Protein AF-A0A7X8QHH9-F1 (afdb_monomer_lite)

Secondary structure (DSSP, 8-state):
-HHHHHHHH--TT--TT-SSTHHHHHHHHHHHTB-TTSEEEHHHHHHHHHHHHHHHHHTT--SSSS--HHHHTGGG--HHHHHHHHIIIIIHHHGGGTSEEEEE-SS-EEEEE-HHHHHH--HHHHHHHHHHHHHHHHHHHHHHHTT-HHHHHHHHHHHHHHHHHHS-STT-HHHHIIIIIHHHHHHTSTT--TTTEEEEEES-SSS--SS-EEEEEETTT-SSTTSS-EEEEEE-TTSS-EEEEEE-

Sequence (248 aa):
MKQDFYDYIGAADSLNNYARSYKLIYLKSLFDNMNSDGVANAYAVANDFKNFYLERKQNGKVPDVNVEPRIANIENSSINDVLSVILNNPYKVISKREFVTFKQDKDESKFIVNSNLHAELTKKDYEKIDEILNEKIRLYYSRIDKNDLNFLFATVLKEYYNCRTTQIFAGNSMGNVFKRLIVEYLKALPFIDPNIYIIKGSIGQGNWANVPWVSIYDKRITTSAIEGVYIVYLLSEDGEILYLTLNQ

pLDDT: mean 92.67, std 6.86, range [60.88, 98.81]

Foldseek 3Di:
DQVVVCVVLDFLLDCVVPPKLLLLLLVLLQLVQADLQQKGFLLSSLVSSLVQLVVCVVVVHQSMAPDDPCSRPSVPHDSVNSSVVCVVPNVVVVCVVVQWDWDDDPVTTMIGGHNVNSVVADPVNSVVSNSSSVSNSVNRVCVRVCLPLVNLLVCQLPPVLVCQVPHQPPPDVNQCSFAPSNQVVVCRDPPRDPVQWDWGWDLDDNHGDLKTKIWIDGVVADDDPPDGWTWMWIQHSNSNDTDTDIDD

Structure (mmCIF, N/CA/C/O backbone):
data_AF-A0A7X8QHH9-F1
#
_entry.id   AF-A0A7X8QHH9-F1
#
loop_
_atom_site.group_PDB
_atom_site.id
_atom_site.type_symbol
_atom_site.label_atom_id
_atom_site.label_alt_id
_atom_site.label_comp_id
_atom_site.label_asym_id
_atom_site.label_entity_id
_atom_site.label_seq_id
_atom_site.pdbx_PDB_ins_code
_atom_site.Cartn_x
_atom_site.Cartn_y
_atom_site.Cartn_z
_atom_site.occupancy
_atom_s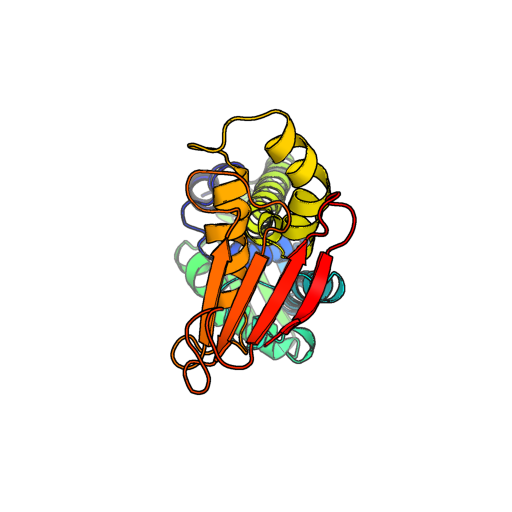ite.B_iso_or_equiv
_atom_site.auth_seq_id
_atom_site.auth_comp_id
_atom_site.auth_asym_id
_atom_site.auth_atom_id
_atom_site.pdbx_PDB_model_num
ATOM 1 N N . MET A 1 1 ? -2.370 1.456 31.010 1.00 93.88 1 MET A N 1
ATOM 2 C CA . MET A 1 1 ? -2.697 0.860 29.689 1.00 93.88 1 MET A CA 1
ATOM 3 C C . MET A 1 1 ? -2.263 1.743 28.515 1.00 93.88 1 MET A C 1
ATOM 5 O O . MET A 1 1 ? -1.910 1.227 27.459 1.00 93.88 1 MET A O 1
ATOM 9 N N . LYS A 1 2 ? -2.252 3.072 28.678 1.00 97.12 2 LYS A N 1
ATOM 10 C CA . LYS A 1 2 ? -1.804 4.043 27.674 1.00 97.12 2 LYS A CA 1
ATOM 11 C C . LYS A 1 2 ? -0.374 3.813 27.199 1.00 97.12 2 LYS A C 1
ATOM 13 O O . LYS A 1 2 ? -0.143 3.825 25.995 1.00 97.12 2 LYS A O 1
ATOM 18 N N . GLN A 1 3 ? 0.573 3.598 28.115 1.00 96.44 3 GLN A N 1
ATOM 19 C CA . GLN A 1 3 ? 1.965 3.356 27.723 1.00 96.44 3 GLN A CA 1
ATOM 20 C C . GLN A 1 3 ? 2.091 2.074 26.891 1.00 96.44 3 GLN A C 1
ATOM 22 O O . GLN A 1 3 ? 2.687 2.116 25.823 1.00 96.44 3 GLN A O 1
ATOM 27 N N . ASP A 1 4 ? 1.428 0.987 27.299 1.00 96.88 4 ASP A N 1
ATOM 28 C CA . ASP A 1 4 ? 1.407 -0.266 26.533 1.00 96.88 4 ASP A CA 1
ATOM 29 C C . ASP A 1 4 ? 0.828 -0.071 25.122 1.00 96.88 4 ASP A C 1
ATOM 31 O O . ASP A 1 4 ? 1.302 -0.674 24.157 1.00 96.88 4 ASP A O 1
ATOM 35 N N . PHE A 1 5 ? -0.193 0.784 24.985 1.00 97.38 5 PHE A N 1
ATOM 36 C CA . PHE A 1 5 ? -0.759 1.141 23.686 1.00 97.38 5 PHE A CA 1
ATOM 37 C C . PHE A 1 5 ? 0.235 1.938 22.831 1.00 97.38 5 PHE A C 1
ATOM 39 O O . PHE A 1 5 ? 0.418 1.611 21.658 1.00 97.38 5 PHE A O 1
ATOM 46 N N . TYR A 1 6 ? 0.921 2.931 23.410 1.00 95.81 6 TYR A N 1
ATOM 47 C CA . TYR A 1 6 ? 1.976 3.681 22.719 1.00 95.81 6 TYR A CA 1
ATOM 48 C C . TYR A 1 6 ? 3.137 2.784 22.284 1.00 95.81 6 TYR A C 1
ATOM 50 O O . TYR A 1 6 ? 3.610 2.904 21.154 1.00 95.81 6 TYR A O 1
ATOM 58 N N . ASP A 1 7 ? 3.553 1.847 23.132 1.00 92.38 7 ASP A N 1
ATOM 59 C CA . ASP A 1 7 ? 4.605 0.882 22.815 1.00 92.38 7 ASP A CA 1
ATOM 60 C C . ASP A 1 7 ? 4.159 -0.078 21.701 1.00 92.38 7 ASP A C 1
ATOM 62 O O . ASP A 1 7 ? 4.950 -0.444 20.828 1.00 92.38 7 ASP A O 1
ATOM 66 N N . TYR A 1 8 ? 2.873 -0.446 21.676 1.00 93.88 8 TYR A N 1
ATOM 67 C CA . TYR A 1 8 ? 2.288 -1.260 20.612 1.00 93.88 8 TYR A CA 1
ATOM 68 C C . TYR A 1 8 ? 2.228 -0.529 19.264 1.00 93.88 8 TYR A C 1
ATOM 70 O O . TYR A 1 8 ? 2.613 -1.104 18.239 1.00 93.88 8 TYR A O 1
ATOM 78 N N . ILE A 1 9 ? 1.734 0.716 19.231 1.00 93.38 9 ILE A N 1
ATOM 79 C CA . ILE A 1 9 ? 1.681 1.486 17.978 1.00 93.38 9 ILE A CA 1
ATOM 80 C C . ILE A 1 9 ? 3.089 1.896 17.522 1.00 93.38 9 ILE A C 1
ATOM 82 O O . ILE A 1 9 ? 3.372 1.882 16.321 1.00 93.38 9 ILE A O 1
ATOM 86 N N . GLY A 1 10 ? 3.993 2.151 18.470 1.00 91.06 10 GLY A N 1
ATOM 87 C CA . GLY A 1 10 ? 5.394 2.504 18.264 1.00 91.06 10 GLY A CA 1
ATOM 88 C C . GLY A 1 10 ? 5.609 3.935 17.755 1.00 91.06 10 GLY A C 1
ATOM 89 O O . GLY A 1 10 ? 4.667 4.661 17.448 1.00 91.06 10 GLY A O 1
ATOM 90 N N . ALA A 1 11 ? 6.877 4.326 17.605 1.00 80.75 11 ALA A N 1
ATOM 91 C CA . ALA A 1 11 ? 7.273 5.658 17.131 1.00 80.75 11 ALA A CA 1
ATOM 92 C C . ALA A 1 11 ? 6.829 5.939 15.683 1.00 80.75 11 ALA A C 1
ATOM 94 O O . ALA A 1 11 ? 6.843 5.029 14.851 1.00 80.75 11 ALA A O 1
ATOM 95 N N . ALA A 1 12 ? 6.450 7.186 15.380 1.00 79.94 12 ALA A N 1
ATOM 96 C CA . ALA A 1 12 ? 5.895 7.616 14.088 1.00 79.94 12 ALA A CA 1
ATOM 97 C C . ALA A 1 12 ? 6.795 7.300 12.874 1.00 79.94 12 ALA A C 1
ATOM 99 O O . ALA A 1 12 ? 6.308 6.964 11.798 1.00 79.94 12 ALA A O 1
ATOM 100 N N . ASP A 1 13 ? 8.111 7.333 13.065 1.00 72.94 13 ASP A N 1
ATOM 101 C CA . ASP A 1 13 ? 9.144 7.118 12.049 1.00 72.94 13 ASP A CA 1
ATOM 102 C C . ASP A 1 13 ? 9.542 5.640 11.852 1.00 72.94 13 ASP A C 1
ATOM 104 O O . ASP A 1 13 ? 10.428 5.322 11.055 1.00 72.94 13 ASP A O 1
ATOM 108 N N . SER A 1 14 ? 8.870 4.709 12.538 1.00 76.56 14 SER A N 1
ATOM 109 C CA . SER A 1 14 ? 9.169 3.278 12.488 1.00 76.56 14 SER A CA 1
ATOM 110 C C . SER A 1 14 ? 7.972 2.440 12.041 1.00 76.56 14 SER A C 1
ATOM 112 O O . SER A 1 14 ? 6.850 2.603 12.517 1.00 76.56 14 SER A O 1
ATOM 114 N N . LEU A 1 15 ? 8.222 1.466 11.163 1.00 79.25 15 LEU A N 1
ATOM 115 C CA . LEU A 1 15 ? 7.234 0.457 10.746 1.00 79.25 15 LEU A CA 1
ATOM 116 C C . LEU A 1 15 ? 7.486 -0.909 11.390 1.00 79.25 15 LEU A C 1
ATOM 118 O O . LEU A 1 15 ? 6.982 -1.924 10.908 1.00 79.25 15 LEU A O 1
ATOM 122 N N . ASN A 1 16 ? 8.276 -0.960 12.465 1.00 72.69 16 ASN A N 1
ATOM 123 C CA . ASN A 1 16 ? 8.495 -2.201 13.201 1.00 72.69 16 ASN A CA 1
ATOM 124 C C . ASN A 1 16 ? 7.141 -2.810 13.590 1.00 72.69 16 ASN A C 1
ATOM 126 O O . ASN A 1 16 ? 6.263 -2.119 14.101 1.00 72.69 16 ASN A O 1
ATOM 130 N N . ASN A 1 17 ? 6.968 -4.104 13.314 1.00 71.75 17 ASN A N 1
ATOM 131 C CA . ASN A 1 17 ? 5.722 -4.863 13.484 1.00 71.75 17 ASN A CA 1
ATOM 132 C C . ASN A 1 17 ? 4.584 -4.557 12.484 1.00 71.75 17 ASN A C 1
ATOM 134 O O . ASN A 1 17 ? 3.516 -5.168 12.592 1.00 71.75 17 ASN A O 1
ATOM 138 N N . TYR A 1 18 ? 4.787 -3.701 11.478 1.00 81.94 18 TYR A N 1
ATOM 139 C CA . TYR A 1 18 ? 3.804 -3.398 10.427 1.00 81.94 18 TYR A CA 1
ATOM 140 C C . TYR A 1 18 ? 4.277 -3.882 9.052 1.00 81.94 18 TYR A C 1
ATOM 142 O O . TYR A 1 18 ? 4.774 -3.119 8.232 1.00 81.94 18 TYR A O 1
ATOM 150 N N . ALA A 1 19 ? 4.081 -5.177 8.783 1.00 78.62 19 ALA A N 1
ATOM 151 C CA . ALA A 1 19 ? 4.342 -5.757 7.461 1.00 78.62 19 ALA A CA 1
ATOM 152 C C . ALA A 1 19 ? 3.318 -5.317 6.391 1.00 78.62 19 ALA A C 1
ATOM 154 O O . ALA A 1 19 ? 3.618 -5.331 5.200 1.00 78.62 19 ALA A O 1
ATOM 155 N N . ARG A 1 20 ? 2.107 -4.941 6.818 1.00 87.50 20 ARG A N 1
ATOM 156 C CA . ARG A 1 20 ? 0.971 -4.509 5.987 1.00 87.50 20 ARG A CA 1
ATOM 157 C C . ARG A 1 20 ? 0.278 -3.315 6.629 1.00 87.50 20 ARG A C 1
ATOM 159 O O . ARG A 1 20 ? 0.364 -3.149 7.852 1.00 87.50 20 ARG A O 1
ATOM 166 N N . SER A 1 21 ? -0.447 -2.533 5.834 1.00 93.69 21 SER A N 1
ATOM 167 C CA . SER A 1 21 ? -1.104 -1.312 6.310 1.00 93.69 21 SER A CA 1
ATOM 168 C C . SER A 1 21 ? -2.368 -1.568 7.133 1.00 93.69 21 SER A C 1
ATOM 170 O O . SER A 1 21 ? -2.713 -0.734 7.962 1.00 93.69 21 SER A O 1
ATOM 172 N N . TYR A 1 22 ? -3.044 -2.713 6.962 1.00 94.75 22 TYR A N 1
ATOM 173 C CA . TYR A 1 22 ? -4.406 -2.926 7.482 1.00 94.75 22 TYR A CA 1
ATOM 174 C C . TYR A 1 22 ? -4.577 -2.692 8.991 1.00 94.75 22 TYR A C 1
ATOM 176 O O . TYR A 1 22 ? -5.668 -2.357 9.437 1.00 94.75 22 TYR A O 1
ATOM 184 N N . LYS A 1 23 ? -3.523 -2.850 9.806 1.00 95.75 23 LYS A N 1
ATOM 185 C CA . LYS A 1 23 ? -3.587 -2.517 11.242 1.00 95.75 23 LYS A CA 1
ATOM 186 C C . LYS A 1 23 ? -3.627 -1.013 11.477 1.00 95.75 23 LYS A C 1
ATOM 188 O O . LYS A 1 23 ? -4.388 -0.567 12.324 1.00 95.75 23 LYS A O 1
ATOM 193 N N . LEU A 1 24 ? -2.829 -0.262 10.722 1.00 97.38 24 LEU A N 1
ATOM 194 C CA . LEU A 1 24 ? -2.806 1.197 10.772 1.00 97.38 24 LEU A CA 1
ATOM 195 C C . LEU A 1 24 ? -4.134 1.761 10.272 1.00 97.38 24 LEU A C 1
ATOM 197 O O . LEU A 1 24 ? -4.719 2.595 10.949 1.00 97.38 24 LEU A O 1
ATOM 201 N N . ILE A 1 25 ? -4.638 1.242 9.145 1.00 98.25 25 ILE A N 1
ATOM 202 C CA . ILE A 1 25 ? -5.910 1.696 8.567 1.00 98.25 25 ILE A CA 1
ATOM 203 C C . ILE A 1 25 ? -7.071 1.385 9.510 1.00 98.25 25 ILE A C 1
ATOM 205 O O . ILE A 1 25 ? -7.867 2.266 9.792 1.00 98.25 25 ILE A O 1
ATOM 209 N N . TYR A 1 26 ? -7.124 0.180 10.088 1.00 98.62 26 TYR A N 1
ATOM 210 C CA . TYR A 1 26 ? -8.148 -0.145 11.083 1.00 98.62 26 TYR A CA 1
ATOM 211 C C . TYR A 1 26 ? -8.091 0.765 12.316 1.00 98.62 26 TYR A C 1
ATOM 213 O O . TYR A 1 26 ? -9.132 1.259 12.734 1.00 98.62 26 TYR A O 1
ATOM 221 N N . LEU A 1 27 ? -6.907 0.997 12.900 1.00 98.44 27 LEU A N 1
ATOM 222 C CA . LEU A 1 27 ? -6.781 1.886 14.060 1.00 98.44 27 LEU A CA 1
ATOM 223 C C . LEU A 1 27 ? -7.197 3.319 13.714 1.00 98.44 27 LEU A C 1
ATOM 225 O O . LEU A 1 27 ? -7.921 3.930 14.490 1.00 98.44 27 LEU A O 1
ATOM 229 N N . LYS A 1 28 ? -6.794 3.831 12.546 1.00 98.62 28 LYS A N 1
ATOM 230 C CA . LYS A 1 28 ? -7.181 5.164 12.075 1.00 98.62 28 LYS A CA 1
ATOM 231 C C . LYS A 1 28 ? -8.698 5.274 11.922 1.00 98.62 28 LYS A C 1
ATOM 233 O O . LYS A 1 28 ? -9.310 6.105 12.580 1.00 98.62 28 LYS A O 1
ATOM 238 N N . SER A 1 29 ? -9.311 4.356 11.173 1.00 98.69 29 SER A N 1
ATOM 239 C CA . SER A 1 29 ? -10.767 4.309 11.000 1.00 98.69 29 SER A CA 1
ATOM 240 C C . SER A 1 29 ? -11.509 4.142 12.330 1.00 98.69 29 SER A C 1
ATOM 242 O O . SER A 1 29 ? -12.579 4.715 12.502 1.00 98.69 29 SER A O 1
ATOM 244 N N . LEU A 1 30 ? -10.954 3.383 13.282 1.00 98.56 30 LEU A N 1
ATOM 245 C CA . LEU A 1 30 ? -11.518 3.232 14.622 1.00 98.56 30 LEU A CA 1
ATOM 246 C C . LEU A 1 30 ? -11.559 4.568 15.370 1.00 98.56 30 LEU A C 1
ATOM 248 O O . LEU A 1 30 ? -12.629 4.938 15.842 1.00 98.56 30 LEU A O 1
ATOM 252 N N . PHE A 1 31 ? -10.425 5.267 15.484 1.00 98.06 31 PHE A N 1
ATOM 253 C CA . PHE A 1 31 ? -10.353 6.528 16.231 1.00 98.06 31 PHE A CA 1
ATOM 254 C C . PHE A 1 31 ? -11.136 7.657 15.555 1.00 98.06 31 PHE A C 1
ATOM 256 O O . PHE A 1 31 ? -11.751 8.451 16.259 1.00 98.06 31 PHE A O 1
ATOM 263 N N . ASP A 1 32 ? -11.193 7.683 14.222 1.00 98.12 32 ASP A N 1
ATOM 264 C CA . ASP A 1 32 ? -11.955 8.689 13.469 1.00 98.12 32 ASP A CA 1
ATOM 265 C C . ASP A 1 32 ? -13.470 8.566 13.660 1.00 98.12 32 ASP A C 1
ATOM 267 O O . ASP A 1 32 ? -14.186 9.564 13.650 1.00 98.12 32 ASP A O 1
ATOM 271 N N . ASN A 1 33 ? -13.961 7.341 13.867 1.00 98.12 33 ASN A N 1
ATOM 272 C CA . ASN A 1 33 ? -15.384 7.057 14.067 1.00 98.12 33 ASN A CA 1
ATOM 273 C C . ASN A 1 33 ? -15.764 6.897 15.545 1.00 98.12 33 ASN A C 1
ATOM 275 O O . ASN A 1 33 ? -16.880 6.468 15.854 1.00 98.12 33 ASN A O 1
ATOM 279 N N . MET A 1 34 ? -14.839 7.182 16.462 1.00 96.56 34 MET A N 1
ATOM 280 C CA . MET A 1 34 ? -15.046 7.001 17.891 1.00 96.56 34 MET A CA 1
ATOM 281 C C . MET A 1 34 ? -15.788 8.195 18.496 1.00 96.56 34 MET A C 1
ATOM 283 O O . MET A 1 34 ? -15.433 9.350 18.274 1.00 96.56 34 MET A O 1
ATOM 287 N N . ASN A 1 35 ? -16.806 7.921 19.309 1.00 96.38 35 ASN A N 1
ATOM 288 C CA . ASN A 1 35 ? -17.490 8.941 20.099 1.00 96.38 35 ASN A CA 1
ATOM 289 C C . ASN A 1 35 ? -16.744 9.249 21.419 1.00 96.38 35 ASN A C 1
ATOM 291 O O . ASN A 1 35 ? -15.705 8.664 21.732 1.00 96.38 35 ASN A O 1
ATOM 295 N N . SER A 1 36 ? -17.300 10.155 22.231 1.00 94.88 36 SER A N 1
ATOM 296 C CA . SER A 1 36 ? -16.727 10.552 23.529 1.00 94.88 36 SER A CA 1
ATOM 297 C C . SER A 1 36 ? -16.596 9.415 24.547 1.00 94.88 36 SER A C 1
ATOM 299 O O . SER A 1 36 ? -15.810 9.534 25.485 1.00 94.88 36 SER A O 1
ATOM 301 N N . ASP A 1 37 ? -17.330 8.319 24.360 1.00 95.12 37 ASP A N 1
ATOM 302 C CA . ASP A 1 37 ? -17.368 7.174 25.274 1.00 95.12 37 ASP A CA 1
ATOM 303 C C . ASP A 1 37 ? -16.401 6.056 24.854 1.00 95.12 37 ASP A C 1
ATOM 305 O O . ASP A 1 37 ? -16.400 4.974 25.442 1.00 95.12 37 ASP A O 1
ATOM 309 N N . GLY A 1 38 ? -15.580 6.291 23.825 1.00 96.56 38 GLY A N 1
ATOM 310 C CA . GLY A 1 38 ? -14.631 5.297 23.332 1.00 96.56 38 GLY A CA 1
ATOM 311 C C . GLY A 1 38 ? -15.271 4.240 22.423 1.00 96.56 38 GLY A C 1
ATOM 312 O O . GLY A 1 38 ? -14.710 3.157 22.241 1.00 96.56 38 GLY A O 1
ATOM 313 N N . VAL A 1 39 ? -16.461 4.518 21.877 1.00 97.75 39 VAL A N 1
ATOM 314 C CA . VAL A 1 39 ? -17.254 3.575 21.075 1.00 97.75 39 VAL A CA 1
ATOM 315 C C . VAL A 1 39 ? -17.325 4.037 19.623 1.00 97.75 39 VAL A C 1
ATOM 317 O O . VAL A 1 39 ? -17.657 5.187 19.351 1.00 97.75 39 VAL A O 1
ATOM 320 N N . ALA A 1 40 ? -17.072 3.124 18.686 1.00 98.25 40 ALA A N 1
ATOM 321 C CA . ALA A 1 40 ? -17.205 3.360 17.251 1.00 98.25 40 ALA A CA 1
ATOM 322 C C . ALA A 1 40 ? -18.159 2.347 16.606 1.00 98.25 40 ALA A C 1
ATOM 324 O O . ALA A 1 40 ? -18.085 1.141 16.874 1.00 98.25 40 ALA A O 1
ATOM 325 N N . ASN A 1 41 ? -19.032 2.816 15.710 1.00 98.06 41 ASN A N 1
ATOM 326 C CA . ASN A 1 41 ? -19.894 1.940 14.918 1.00 98.06 41 ASN A CA 1
ATOM 327 C C . ASN A 1 41 ? -19.040 1.109 13.943 1.00 98.06 41 ASN A C 1
ATOM 329 O O . ASN A 1 41 ? -18.288 1.652 13.136 1.00 98.06 41 ASN A O 1
ATOM 333 N N . ALA A 1 42 ? -19.157 -0.218 13.994 1.00 98.38 42 ALA A N 1
ATOM 334 C CA . ALA A 1 42 ? -18.281 -1.108 13.237 1.00 98.38 42 ALA A CA 1
ATOM 335 C C . ALA A 1 42 ? -18.481 -1.012 11.718 1.00 98.38 42 ALA A C 1
ATOM 337 O O . ALA A 1 42 ? -17.528 -1.222 10.970 1.00 98.38 42 ALA A O 1
ATOM 338 N N . TYR A 1 43 ? -19.689 -0.674 11.259 1.00 97.75 43 TYR A N 1
ATOM 339 C CA . TYR A 1 43 ? -19.965 -0.455 9.841 1.00 97.75 43 TYR A CA 1
ATOM 340 C C . TYR A 1 43 ? -19.373 0.861 9.342 1.00 97.75 43 TYR A C 1
ATOM 342 O O . TYR A 1 43 ? -18.851 0.889 8.231 1.00 97.75 43 TYR A O 1
ATOM 350 N N . ALA A 1 44 ? -19.377 1.913 10.166 1.00 98.50 44 ALA A N 1
ATOM 351 C CA . ALA A 1 44 ? -18.697 3.169 9.851 1.00 98.50 44 ALA A CA 1
ATOM 352 C C . ALA A 1 44 ? -17.173 2.966 9.752 1.00 98.50 44 ALA A C 1
ATOM 354 O O . ALA A 1 44 ? -16.568 3.304 8.736 1.00 98.50 44 ALA A O 1
ATOM 355 N N . VAL A 1 45 ? -16.578 2.258 10.723 1.00 98.81 45 VAL A N 1
ATOM 356 C CA . VAL A 1 45 ? -15.156 1.863 10.686 1.00 98.81 45 VAL A CA 1
ATOM 357 C C . VAL A 1 45 ? -14.835 1.032 9.438 1.00 98.81 45 VAL A C 1
ATOM 359 O O . VAL A 1 45 ? -13.825 1.267 8.777 1.00 98.81 45 VAL A O 1
ATOM 362 N N . ALA A 1 46 ? -15.689 0.065 9.088 1.00 98.69 46 ALA A N 1
ATOM 363 C CA . ALA A 1 46 ? -15.508 -0.746 7.886 1.00 98.69 46 ALA A CA 1
ATOM 364 C C . ALA A 1 46 ? -15.644 0.073 6.593 1.00 98.69 46 ALA A C 1
ATOM 366 O O . ALA A 1 46 ? -14.938 -0.201 5.623 1.00 98.69 46 ALA A O 1
ATOM 367 N N . ASN A 1 47 ? -16.517 1.080 6.574 1.00 98.62 47 ASN A N 1
ATOM 368 C CA . ASN A 1 47 ? -16.687 1.974 5.437 1.00 98.62 47 ASN A CA 1
ATOM 369 C C . ASN A 1 47 ? -15.445 2.845 5.215 1.00 98.62 47 ASN A C 1
ATOM 371 O O . ASN A 1 47 ? -14.936 2.885 4.100 1.00 98.62 47 ASN A O 1
ATOM 375 N N . ASP A 1 48 ? -14.893 3.451 6.265 1.00 98.69 48 ASP A N 1
ATOM 376 C CA . ASP A 1 48 ? -13.669 4.256 6.152 1.00 98.69 48 ASP A CA 1
ATOM 377 C C . ASP A 1 48 ? -12.457 3.408 5.771 1.00 98.69 48 ASP A C 1
ATOM 379 O O . ASP A 1 48 ? -11.674 3.786 4.897 1.00 98.69 48 ASP A O 1
ATOM 383 N N . PHE A 1 49 ? -12.353 2.205 6.339 1.00 98.69 49 PHE A N 1
ATOM 384 C CA . PHE A 1 49 ? -11.342 1.232 5.939 1.00 98.69 49 PHE A CA 1
ATOM 385 C C . PHE A 1 49 ? -11.460 0.890 4.448 1.00 98.69 49 PHE A C 1
ATOM 387 O O . PHE A 1 49 ? -10.455 0.860 3.737 1.00 98.69 49 PHE A O 1
ATOM 394 N N . LYS A 1 50 ? -12.683 0.646 3.952 1.00 98.62 50 LYS A N 1
ATOM 395 C CA . LYS A 1 50 ? -12.947 0.378 2.531 1.00 98.62 50 LYS A CA 1
ATOM 396 C C . LYS A 1 50 ? -12.547 1.571 1.661 1.00 98.62 50 LYS A C 1
ATOM 398 O O . LYS A 1 50 ? -11.849 1.385 0.662 1.00 98.62 50 LYS A O 1
ATOM 403 N N . ASN A 1 51 ? -12.976 2.771 2.043 1.00 98.62 51 ASN A N 1
ATOM 404 C CA . ASN A 1 51 ? -12.763 4.000 1.283 1.00 98.62 51 ASN A CA 1
ATOM 405 C C . ASN A 1 51 ? -11.281 4.321 1.126 1.00 98.62 51 ASN A C 1
ATOM 407 O O . ASN A 1 51 ? -10.865 4.662 0.024 1.00 98.62 51 ASN A O 1
ATOM 411 N N . PHE A 1 52 ? -10.474 4.107 2.169 1.00 98.44 52 PHE A N 1
ATOM 412 C CA . PHE A 1 52 ? -9.028 4.294 2.090 1.00 98.44 52 PHE A CA 1
ATOM 413 C C . PHE A 1 52 ? -8.400 3.489 0.936 1.00 98.44 52 PHE A C 1
ATOM 415 O O . PHE A 1 52 ? -7.688 4.031 0.091 1.00 98.44 52 PHE A O 1
ATOM 422 N N . TYR A 1 53 ? -8.676 2.184 0.856 1.00 97.56 53 TYR A N 1
ATOM 423 C CA . TYR A 1 53 ? -8.117 1.347 -0.211 1.00 97.56 53 TYR A CA 1
ATOM 424 C C . TYR A 1 53 ? -8.749 1.632 -1.576 1.00 97.56 53 TYR A C 1
ATOM 426 O O . TYR A 1 53 ? -8.072 1.506 -2.599 1.00 97.56 53 TYR A O 1
ATOM 434 N N . LEU A 1 54 ? -10.027 2.017 -1.606 1.00 96.00 54 LEU A N 1
ATOM 435 C CA . LEU A 1 54 ? -10.711 2.400 -2.837 1.00 96.00 54 LEU A CA 1
ATOM 436 C C . LEU A 1 54 ? -10.090 3.665 -3.445 1.00 96.00 54 LEU A C 1
ATOM 438 O O . LEU A 1 54 ? -9.779 3.673 -4.634 1.00 96.00 54 LEU A O 1
ATOM 442 N N . GLU A 1 55 ? -9.832 4.686 -2.627 1.00 96.12 55 GLU A N 1
ATOM 443 C CA . GLU A 1 55 ? -9.169 5.926 -3.038 1.00 96.12 55 GLU A CA 1
ATOM 444 C C . GLU A 1 55 ? -7.770 5.642 -3.595 1.00 96.12 55 GLU A C 1
ATOM 446 O O . GLU A 1 55 ? -7.380 6.184 -4.631 1.00 96.12 55 GLU A O 1
ATOM 451 N N . ARG A 1 56 ? -7.016 4.729 -2.971 1.00 92.69 56 ARG A N 1
ATOM 452 C CA . ARG A 1 56 ? -5.714 4.307 -3.507 1.00 92.69 56 ARG A CA 1
ATOM 453 C C . ARG A 1 56 ? -5.834 3.749 -4.924 1.00 92.69 56 ARG A C 1
ATOM 455 O O . ARG A 1 56 ? -5.090 4.189 -5.800 1.00 92.69 56 ARG A O 1
ATOM 462 N N . LYS A 1 57 ? -6.790 2.847 -5.169 1.00 87.50 57 LYS A N 1
ATOM 463 C CA . LYS A 1 57 ? -7.019 2.272 -6.507 1.00 87.50 57 LYS A CA 1
ATOM 464 C C . LYS A 1 57 ? -7.478 3.318 -7.519 1.00 87.50 57 LYS A C 1
ATOM 466 O O . LYS A 1 57 ? -7.007 3.304 -8.651 1.00 87.50 57 LYS A O 1
ATOM 471 N N . GLN A 1 58 ? -8.349 4.239 -7.112 1.00 88.56 58 GLN A N 1
ATOM 472 C CA . GLN A 1 58 ? -8.792 5.354 -7.957 1.00 88.56 58 GLN A CA 1
ATOM 473 C C . GLN A 1 58 ? -7.624 6.258 -8.378 1.00 88.56 58 GLN A C 1
ATOM 475 O O . GLN A 1 58 ? -7.614 6.763 -9.495 1.00 88.56 58 GLN A O 1
ATOM 480 N N . ASN A 1 59 ? -6.604 6.388 -7.527 1.00 83.31 59 ASN A N 1
ATOM 481 C CA . ASN A 1 59 ? -5.366 7.109 -7.821 1.00 83.31 59 ASN A CA 1
ATOM 482 C C . ASN A 1 59 ? -4.298 6.252 -8.536 1.00 83.31 59 ASN A C 1
ATOM 484 O O . ASN A 1 59 ? -3.126 6.625 -8.552 1.00 83.31 59 ASN A O 1
ATOM 488 N N . GLY A 1 60 ? -4.665 5.090 -9.090 1.00 78.56 60 GLY A N 1
ATOM 489 C CA . GLY A 1 60 ? -3.745 4.203 -9.813 1.00 78.56 60 GLY A CA 1
ATOM 490 C C . GLY A 1 60 ? -2.731 3.473 -8.928 1.00 78.56 60 GLY A C 1
ATOM 491 O O . GLY A 1 60 ? -1.824 2.824 -9.441 1.00 78.56 60 GLY A O 1
ATOM 492 N N . LYS A 1 61 ? -2.873 3.549 -7.601 1.00 83.62 61 LYS A N 1
ATOM 493 C CA . LYS A 1 61 ? -1.958 2.917 -6.649 1.00 83.62 61 LYS A CA 1
ATOM 494 C C . LYS A 1 61 ? -2.451 1.534 -6.255 1.00 83.62 61 LYS A C 1
ATOM 496 O O . LYS A 1 61 ? -3.652 1.273 -6.166 1.00 83.62 61 LYS A O 1
ATOM 501 N N . VAL A 1 62 ? -1.514 0.652 -5.915 1.00 85.75 62 VAL A N 1
ATOM 502 C CA . VAL A 1 62 ? -1.865 -0.630 -5.296 1.00 85.75 62 VAL A CA 1
ATOM 503 C C . VAL A 1 62 ? -2.528 -0.389 -3.932 1.00 85.75 62 VAL A C 1
ATOM 505 O O . VAL A 1 62 ? -2.065 0.480 -3.180 1.00 85.75 62 VAL A O 1
ATOM 508 N N . PRO A 1 63 ? -3.587 -1.138 -3.574 1.00 89.19 63 PRO A N 1
ATOM 509 C CA . PRO A 1 63 ? -4.253 -0.961 -2.290 1.00 89.19 63 PRO A CA 1
ATOM 510 C C . PRO A 1 63 ? -3.294 -1.266 -1.136 1.00 89.19 63 PRO A C 1
ATOM 512 O O . PRO A 1 63 ? -3.183 -0.448 -0.237 1.00 89.19 63 PRO A O 1
ATOM 515 N N . ASP A 1 64 ? -2.555 -2.379 -1.191 1.00 90.56 64 ASP A N 1
ATOM 516 C CA . ASP A 1 64 ? -1.540 -2.797 -0.212 1.00 90.56 64 ASP A CA 1
ATOM 517 C C . ASP A 1 64 ? -0.705 -3.963 -0.812 1.00 90.56 64 ASP A C 1
ATOM 519 O O . ASP A 1 64 ? -1.070 -4.514 -1.855 1.00 90.56 64 ASP A O 1
ATOM 523 N N . VAL A 1 65 ? 0.405 -4.364 -0.185 1.00 80.75 65 VAL A N 1
ATOM 524 C CA . VAL A 1 65 ? 1.308 -5.425 -0.674 1.00 80.75 65 VAL A CA 1
ATOM 525 C C . VAL A 1 65 ? 0.923 -6.794 -0.104 1.00 80.75 65 VAL A C 1
ATOM 527 O O . VAL A 1 65 ? 0.818 -6.974 1.111 1.00 80.75 65 VAL A O 1
ATOM 530 N N . ASN A 1 66 ? 0.785 -7.802 -0.979 1.00 78.50 66 ASN A N 1
ATOM 531 C CA . ASN A 1 66 ? 0.531 -9.206 -0.608 1.00 78.50 66 ASN A CA 1
ATOM 532 C C . ASN A 1 66 ? -0.630 -9.366 0.392 1.00 78.50 66 ASN A C 1
ATOM 534 O O . ASN A 1 66 ? -0.520 -10.089 1.395 1.00 78.50 66 ASN A O 1
ATOM 538 N N . VAL A 1 67 ? -1.710 -8.621 0.164 1.00 82.56 67 VAL A N 1
ATOM 539 C CA . VAL A 1 67 ? -2.932 -8.660 0.972 1.00 82.56 67 VAL A CA 1
ATOM 540 C C . VAL A 1 67 ? -3.913 -9.705 0.472 1.00 82.56 67 VAL A C 1
ATOM 542 O O . VAL A 1 67 ? -3.823 -10.191 -0.652 1.00 82.56 67 VAL A O 1
ATOM 545 N N . GLU A 1 68 ? -4.859 -10.062 1.337 1.00 87.38 68 GLU A N 1
ATOM 546 C CA . GLU A 1 68 ? -5.909 -11.003 0.975 1.00 87.38 68 GLU A CA 1
ATOM 547 C C . GLU A 1 68 ? -6.830 -10.456 -0.140 1.00 87.38 68 GLU A C 1
ATOM 549 O O . GLU A 1 68 ? -6.967 -9.232 -0.283 1.00 87.38 68 GLU A O 1
ATOM 554 N N . PRO A 1 69 ? -7.512 -11.336 -0.906 1.00 91.25 69 PRO A N 1
ATOM 555 C CA . PRO A 1 69 ? -8.262 -10.944 -2.103 1.00 91.25 69 PRO A CA 1
ATOM 556 C C . PRO A 1 69 ? -9.322 -9.860 -1.885 1.00 91.25 69 PRO A C 1
ATOM 558 O O . PRO A 1 69 ? -9.566 -9.064 -2.788 1.00 91.25 69 PRO A O 1
ATOM 561 N N . ARG A 1 70 ? -9.929 -9.798 -0.693 1.00 95.88 70 ARG A N 1
ATOM 562 C CA . ARG A 1 70 ? -10.960 -8.804 -0.357 1.00 95.88 70 ARG A CA 1
ATOM 563 C C . ARG A 1 70 ? -10.413 -7.382 -0.201 1.00 95.88 70 ARG A C 1
ATOM 565 O O . ARG A 1 70 ? -11.147 -6.436 -0.461 1.00 95.88 70 ARG A O 1
ATOM 572 N N . ILE A 1 71 ? -9.142 -7.217 0.182 1.00 94.31 71 ILE A N 1
ATOM 573 C CA . ILE A 1 71 ? -8.469 -5.904 0.170 1.00 94.31 71 ILE A CA 1
ATOM 574 C C . ILE A 1 71 ? -7.921 -5.612 -1.233 1.00 94.31 71 ILE A C 1
ATOM 576 O O . ILE A 1 71 ? -8.021 -4.487 -1.712 1.00 94.31 71 ILE A O 1
ATOM 580 N N . ALA A 1 72 ? -7.378 -6.619 -1.926 1.00 89.81 72 ALA A N 1
ATOM 581 C CA . ALA A 1 72 ? -6.862 -6.444 -3.288 1.00 89.81 72 ALA A CA 1
ATOM 582 C C . ALA A 1 72 ? -7.950 -5.983 -4.287 1.00 89.81 72 ALA A C 1
ATOM 584 O O . ALA A 1 72 ? -7.695 -5.153 -5.163 1.00 89.81 72 ALA A O 1
ATOM 585 N N . ASN A 1 73 ? -9.176 -6.488 -4.115 1.00 92.25 73 ASN A N 1
ATOM 586 C CA . ASN A 1 73 ? -10.351 -6.188 -4.938 1.00 92.25 73 ASN A CA 1
ATOM 587 C C . ASN A 1 73 ? -11.416 -5.426 -4.135 1.00 92.25 73 ASN A C 1
ATOM 589 O O . ASN A 1 73 ? -12.598 -5.768 -4.172 1.00 92.25 73 ASN A O 1
ATOM 593 N N . ILE A 1 74 ? -10.982 -4.437 -3.350 1.00 96.38 74 ILE A N 1
ATOM 594 C CA . ILE A 1 74 ? -11.823 -3.727 -2.380 1.00 96.38 74 ILE A CA 1
ATOM 595 C C . ILE A 1 74 ? -13.108 -3.126 -2.976 1.00 96.38 74 ILE A C 1
ATOM 597 O O . ILE A 1 74 ? -14.136 -3.080 -2.303 1.00 96.38 74 ILE A O 1
ATOM 601 N N . GLU A 1 75 ? -13.085 -2.715 -4.242 1.00 95.62 75 GLU A N 1
ATOM 602 C CA . GLU A 1 75 ? -14.234 -2.201 -4.989 1.00 95.62 75 GLU A CA 1
ATOM 603 C C . GLU A 1 75 ? -15.391 -3.208 -5.059 1.00 95.62 75 GLU A C 1
ATOM 605 O O . GLU A 1 75 ? -16.552 -2.807 -4.983 1.00 95.62 75 GLU A O 1
ATOM 610 N N . ASN A 1 76 ? -15.072 -4.506 -5.095 1.00 96.44 76 ASN A N 1
ATOM 611 C CA . ASN A 1 76 ? -16.033 -5.605 -5.190 1.00 96.44 76 ASN A CA 1
ATOM 612 C C . ASN A 1 76 ? -16.435 -6.168 -3.818 1.00 96.44 76 ASN A C 1
ATOM 614 O O . ASN A 1 76 ? -17.405 -6.915 -3.721 1.00 96.44 76 ASN A O 1
ATOM 618 N N . SER A 1 77 ? -15.706 -5.826 -2.753 1.00 97.06 77 SER A N 1
ATOM 619 C CA . SER A 1 77 ? -15.994 -6.295 -1.394 1.00 97.06 77 SER A CA 1
ATOM 620 C C . SER A 1 77 ? -17.164 -5.521 -0.789 1.00 97.06 77 SER A C 1
ATOM 622 O O . SER A 1 77 ? -17.154 -4.287 -0.752 1.00 97.06 77 SER A O 1
ATOM 624 N N . SER A 1 78 ? -18.174 -6.217 -0.263 1.00 98.12 78 SER A N 1
ATOM 625 C CA . SER A 1 78 ? -19.251 -5.570 0.498 1.00 98.12 78 SER A CA 1
ATOM 626 C C . SER A 1 78 ? -18.733 -5.019 1.834 1.00 98.12 78 SER A C 1
ATOM 628 O O . SER A 1 78 ? -17.662 -5.403 2.304 1.00 98.12 78 SER A O 1
ATOM 630 N N . ILE A 1 79 ? -19.493 -4.146 2.503 1.00 97.94 79 ILE A N 1
ATOM 631 C CA . ILE A 1 79 ? -19.100 -3.672 3.844 1.00 97.94 79 ILE A CA 1
ATOM 632 C C . ILE A 1 79 ? -19.024 -4.838 4.844 1.00 97.94 79 ILE A C 1
ATOM 634 O O . ILE A 1 79 ? -18.139 -4.853 5.696 1.00 97.94 79 ILE A O 1
ATOM 638 N N . ASN A 1 80 ? -19.876 -5.860 4.703 1.00 97.38 80 ASN A N 1
ATOM 639 C CA . ASN A 1 80 ? -19.806 -7.075 5.521 1.00 97.38 80 ASN A CA 1
ATOM 640 C C . ASN A 1 80 ? -18.517 -7.873 5.268 1.00 97.38 80 ASN A C 1
ATOM 642 O O . ASN A 1 80 ? -17.904 -8.373 6.216 1.00 97.38 80 ASN A O 1
ATOM 646 N N . ASP A 1 81 ? -18.071 -7.966 4.012 1.00 97.94 81 ASP A N 1
ATOM 647 C CA . ASP A 1 81 ? -16.790 -8.593 3.675 1.00 97.94 81 ASP A CA 1
ATOM 648 C C . ASP A 1 81 ? -15.630 -7.834 4.312 1.00 97.94 81 ASP A C 1
ATOM 650 O O . ASP A 1 81 ? -14.753 -8.445 4.922 1.00 97.94 81 ASP A O 1
ATOM 654 N N . VAL A 1 82 ? -15.649 -6.502 4.227 1.00 98.31 82 VAL A N 1
ATOM 655 C CA . VAL A 1 82 ? -14.618 -5.638 4.816 1.00 98.31 82 VAL A CA 1
ATOM 656 C C . VAL A 1 82 ? -14.609 -5.741 6.340 1.00 98.31 82 VAL A C 1
ATOM 658 O O . VAL A 1 82 ? -13.545 -5.924 6.931 1.00 98.31 82 VAL A O 1
ATOM 661 N N . LEU A 1 83 ? -15.774 -5.720 6.990 1.00 98.38 83 LEU A N 1
ATOM 662 C CA . LEU A 1 83 ? -15.872 -5.945 8.431 1.00 98.38 83 LEU A CA 1
ATOM 663 C C . LEU A 1 83 ? -15.318 -7.327 8.808 1.00 98.38 83 LEU A C 1
ATOM 665 O O . LEU A 1 83 ? -14.557 -7.450 9.766 1.00 98.38 83 LEU A O 1
ATOM 669 N N . SER A 1 84 ? -15.604 -8.358 8.010 1.00 98.06 84 SER A N 1
ATOM 670 C CA . SER A 1 84 ? -15.043 -9.697 8.215 1.00 98.06 84 SER A CA 1
ATOM 671 C C . SER A 1 84 ? -13.517 -9.712 8.085 1.00 98.06 84 SER A C 1
ATOM 673 O O . SER A 1 84 ? -12.843 -10.378 8.871 1.00 98.06 84 SER A O 1
ATOM 675 N N . VAL A 1 85 ? -12.943 -8.980 7.124 1.00 97.75 85 VAL A N 1
ATOM 676 C CA . VAL A 1 85 ? -11.485 -8.804 6.991 1.00 97.75 85 VAL A CA 1
ATOM 677 C C . VAL A 1 85 ? -10.905 -8.144 8.239 1.00 97.75 85 VAL A C 1
ATOM 679 O O . VAL A 1 85 ? -9.905 -8.633 8.773 1.00 97.75 85 VAL A O 1
ATOM 682 N N . ILE A 1 86 ? -11.539 -7.070 8.722 1.00 98.38 86 ILE A N 1
ATOM 683 C CA . ILE A 1 86 ? -11.119 -6.344 9.925 1.00 98.38 86 ILE A CA 1
ATOM 684 C C . ILE A 1 86 ? -11.105 -7.283 11.133 1.00 98.38 86 ILE A C 1
ATOM 686 O O . ILE A 1 86 ? -10.083 -7.390 11.815 1.00 98.38 86 ILE A O 1
ATOM 690 N N . LEU A 1 87 ? -12.206 -8.005 11.361 1.00 98.31 87 LEU A N 1
ATOM 691 C CA . LEU A 1 87 ? -12.365 -8.919 12.491 1.00 98.31 87 LEU A CA 1
ATOM 692 C C . LEU A 1 87 ? -11.347 -10.064 12.459 1.00 98.31 87 LEU A C 1
ATOM 694 O O . LEU A 1 87 ? -10.736 -10.378 13.481 1.00 98.31 87 LEU A O 1
ATOM 698 N N . ASN A 1 88 ? -11.116 -10.654 11.286 1.00 97.19 88 ASN A N 1
ATOM 699 C CA . ASN A 1 88 ? -10.236 -11.813 11.142 1.00 97.19 88 ASN A CA 1
ATOM 700 C C . ASN A 1 88 ? -8.742 -11.466 11.155 1.00 97.19 88 ASN A C 1
ATOM 702 O O . ASN A 1 88 ? -7.933 -12.337 11.489 1.00 97.19 88 ASN A O 1
ATOM 706 N N . ASN A 1 89 ? -8.373 -10.223 10.823 1.00 94.88 89 ASN A N 1
ATOM 707 C CA . ASN A 1 89 ? -6.976 -9.806 10.707 1.00 94.88 89 ASN A CA 1
ATOM 708 C C . ASN A 1 89 ? -6.590 -8.723 11.733 1.00 94.88 89 ASN A C 1
ATOM 710 O O . ASN A 1 89 ? -6.124 -9.110 12.810 1.00 94.88 89 ASN A O 1
ATOM 714 N N . PRO A 1 90 ? -6.722 -7.398 11.474 1.00 96.38 90 PRO A N 1
ATOM 715 C CA . PRO A 1 90 ? -6.218 -6.386 12.401 1.00 96.38 90 PRO A CA 1
ATOM 716 C C . PRO A 1 90 ? -6.812 -6.517 13.798 1.00 96.38 90 PRO A C 1
ATOM 718 O O . PRO A 1 90 ? -6.055 -6.553 14.771 1.00 96.38 90 PRO A O 1
ATOM 721 N N . TYR A 1 91 ? -8.136 -6.651 13.899 1.00 98.12 91 TYR A N 1
ATOM 722 C CA . TYR A 1 91 ? -8.815 -6.760 15.185 1.00 98.12 91 TYR A CA 1
ATOM 723 C C . TYR A 1 91 ? -8.329 -7.985 15.960 1.00 98.12 91 TYR A C 1
ATOM 725 O O . TYR A 1 91 ? -7.922 -7.835 17.104 1.00 98.12 91 TYR A O 1
ATOM 733 N N . LYS A 1 92 ? -8.265 -9.169 15.332 1.00 96.94 92 LYS A N 1
ATOM 734 C CA . LYS A 1 92 ? -7.789 -10.415 15.966 1.00 96.94 92 LYS A CA 1
ATOM 735 C C . LYS A 1 92 ? -6.408 -10.290 16.617 1.00 96.94 92 LYS A C 1
ATOM 737 O O . LYS A 1 92 ? -6.109 -11.010 17.568 1.00 96.94 92 LYS A O 1
ATOM 742 N N . VAL A 1 93 ? -5.531 -9.440 16.083 1.00 94.88 93 VAL A N 1
ATOM 743 C CA . VAL A 1 93 ? -4.192 -9.212 16.650 1.00 94.88 93 VAL A CA 1
ATOM 744 C C . VAL A 1 93 ? -4.229 -8.153 17.750 1.00 94.88 93 VAL A C 1
ATOM 746 O O . VAL A 1 93 ? -3.575 -8.330 18.775 1.00 94.88 93 VAL A O 1
ATOM 749 N N . ILE A 1 94 ? -4.973 -7.066 17.543 1.00 95.62 94 ILE A N 1
ATOM 750 C CA . ILE A 1 94 ? -5.060 -5.937 18.481 1.00 95.62 94 ILE A CA 1
ATOM 751 C C . ILE A 1 94 ? -5.840 -6.324 19.742 1.00 95.62 94 ILE A C 1
ATOM 753 O O . ILE A 1 94 ? -5.410 -6.003 20.847 1.00 95.62 94 ILE A O 1
ATOM 757 N N . SER A 1 95 ? -6.935 -7.073 19.606 1.00 96.31 95 SER A N 1
ATOM 758 C CA . SER A 1 95 ? -7.787 -7.483 20.728 1.00 96.31 95 SER A CA 1
ATOM 759 C C . SER A 1 95 ? -7.083 -8.416 21.713 1.00 96.31 95 SER A C 1
ATOM 761 O O . SER A 1 95 ? -7.391 -8.389 22.898 1.00 96.31 95 SER A O 1
ATOM 763 N N . LYS A 1 96 ? -6.056 -9.163 21.279 1.00 96.62 96 LYS A N 1
ATOM 764 C CA . LYS A 1 96 ? -5.188 -9.960 22.172 1.00 96.62 96 LYS A CA 1
ATOM 765 C C . LYS A 1 96 ? -4.401 -9.121 23.180 1.00 96.62 96 LYS A C 1
ATOM 767 O O . LYS A 1 96 ? -3.873 -9.672 24.137 1.00 96.62 96 LYS A O 1
ATOM 772 N N . ARG A 1 97 ? -4.258 -7.819 22.926 1.00 96.00 97 ARG A N 1
ATOM 773 C CA . ARG A 1 97 ? -3.646 -6.850 23.845 1.00 96.00 97 ARG A CA 1
ATOM 774 C C . ARG A 1 97 ? -4.688 -6.130 24.702 1.00 96.00 97 ARG A C 1
ATOM 776 O O . ARG A 1 97 ? -4.343 -5.192 25.404 1.00 96.00 97 ARG A O 1
ATOM 783 N N . GLU A 1 98 ? -5.953 -6.531 24.590 1.00 97.25 98 GLU A N 1
ATOM 784 C CA . GLU A 1 98 ? -7.090 -5.994 25.342 1.00 97.25 98 GLU A CA 1
ATOM 785 C C . GLU A 1 98 ? -7.381 -4.507 25.099 1.00 97.25 98 GLU A C 1
ATOM 787 O O . GLU A 1 98 ? -8.196 -3.926 25.808 1.00 97.25 98 GLU A O 1
ATOM 792 N N . PHE A 1 99 ? -6.778 -3.886 2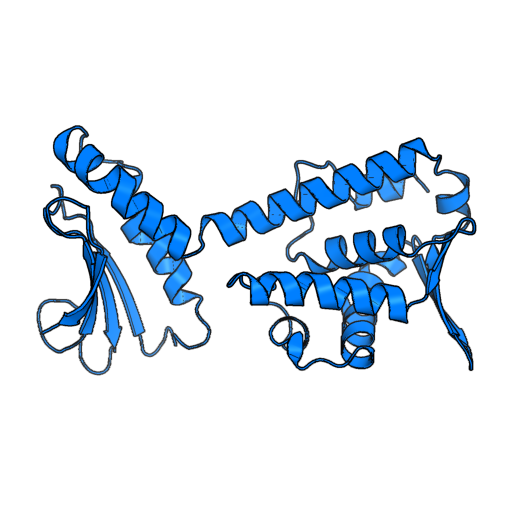4.078 1.00 97.81 99 PHE A N 1
ATOM 793 C CA . PHE A 1 99 ? -6.987 -2.468 23.761 1.00 97.81 99 PHE A CA 1
ATOM 794 C C . PHE A 1 99 ? -8.371 -2.166 23.190 1.00 97.81 99 PHE A C 1
ATOM 796 O O . PHE A 1 99 ? -8.884 -1.067 23.380 1.00 97.81 99 PHE A O 1
ATOM 803 N N . VAL A 1 100 ? -8.960 -3.117 22.462 1.00 98.12 100 VAL A N 1
ATOM 804 C CA . VAL A 1 100 ? -10.242 -2.943 21.772 1.00 98.12 100 VAL A CA 1
ATOM 805 C C . VAL A 1 100 ? -11.051 -4.230 21.864 1.00 98.12 100 VAL A C 1
ATOM 807 O O . VAL A 1 100 ? -10.520 -5.318 21.634 1.00 98.12 100 VAL A O 1
ATOM 810 N N . THR A 1 101 ? -12.343 -4.096 22.146 1.00 98.25 101 THR A N 1
ATOM 811 C CA . THR A 1 101 ? -13.326 -5.185 22.140 1.00 98.25 101 THR A CA 1
ATOM 812 C C . THR A 1 101 ? -14.362 -4.946 21.049 1.00 98.25 101 THR A C 1
ATOM 814 O O . THR A 1 101 ? -14.832 -3.828 20.871 1.00 98.25 101 THR A O 1
ATOM 817 N N . PHE A 1 102 ? -14.746 -5.996 20.331 1.00 98.31 102 PHE A N 1
ATOM 818 C CA . PHE A 1 102 ? -15.887 -5.982 19.421 1.00 98.31 102 PHE A CA 1
ATOM 819 C C . PHE A 1 102 ? -17.122 -6.550 20.125 1.00 98.31 102 PHE A C 1
ATOM 821 O O . PHE A 1 102 ? -17.040 -7.603 20.761 1.00 98.31 102 PHE A O 1
ATOM 828 N N . LYS A 1 103 ? -18.263 -5.869 19.995 1.00 97.31 103 LYS A N 1
ATOM 829 C CA . LYS A 1 103 ? -19.574 -6.367 20.424 1.00 97.31 103 LYS A CA 1
ATOM 830 C C . LYS A 1 103 ? -20.560 -6.284 19.270 1.00 97.31 103 LYS A C 1
ATOM 832 O O . LYS A 1 103 ? -20.565 -5.302 18.530 1.00 97.31 103 LYS A O 1
ATOM 837 N N . GLN A 1 104 ? -21.393 -7.308 19.161 1.00 94.19 104 GLN A N 1
ATOM 838 C CA . GLN A 1 104 ? -22.471 -7.370 18.192 1.00 94.19 104 GLN A CA 1
ATOM 839 C C . GLN A 1 104 ? -23.749 -7.795 18.905 1.00 94.19 104 GLN A C 1
ATOM 841 O O . GLN A 1 104 ? -23.828 -8.906 19.431 1.00 94.19 104 GLN A O 1
ATOM 846 N N . ASP A 1 105 ? -24.727 -6.900 18.880 1.00 90.75 105 ASP A N 1
ATOM 847 C CA . ASP A 1 105 ? -26.086 -7.127 19.350 1.00 90.75 105 ASP A CA 1
ATOM 848 C C . ASP A 1 105 ? -27.027 -7.155 18.126 1.00 90.75 105 ASP A C 1
ATOM 850 O O . ASP A 1 105 ? -26.580 -7.025 16.985 1.00 90.75 105 ASP A O 1
ATOM 854 N N . LYS A 1 106 ? -28.337 -7.350 18.328 1.00 82.94 106 LYS A N 1
ATOM 855 C CA . LYS A 1 106 ? -29.298 -7.489 17.211 1.00 82.94 106 LYS A CA 1
ATOM 856 C C . LYS A 1 106 ? -29.331 -6.278 16.269 1.00 82.94 106 LYS A C 1
ATOM 858 O O . LYS A 1 106 ? -29.530 -6.468 15.074 1.00 82.94 106 LYS A O 1
ATOM 863 N N . ASP A 1 107 ? -29.104 -5.083 16.810 1.00 83.31 107 ASP A N 1
ATOM 864 C CA . ASP A 1 107 ? -29.282 -3.815 16.094 1.00 83.31 107 ASP A CA 1
ATOM 865 C C . ASP A 1 107 ? -27.960 -3.067 15.845 1.00 83.31 107 ASP A C 1
ATOM 867 O O . ASP A 1 107 ? -27.915 -2.132 15.047 1.00 83.31 107 ASP A O 1
ATOM 871 N N . GLU A 1 108 ? -26.862 -3.474 16.494 1.00 91.69 108 GLU A N 1
ATOM 872 C CA . GLU A 1 108 ? -25.585 -2.760 16.433 1.00 91.69 108 GLU A CA 1
ATOM 873 C C . GLU A 1 108 ? -24.369 -3.686 16.462 1.00 91.69 108 GLU A C 1
ATOM 875 O O . GLU A 1 108 ? -24.241 -4.565 17.312 1.00 91.69 108 GLU A O 1
ATOM 880 N N . SER A 1 109 ? -23.403 -3.377 15.598 1.00 97.12 109 SER A N 1
ATOM 881 C CA . SER A 1 109 ? -22.030 -3.876 15.673 1.00 97.12 109 SER A CA 1
ATOM 882 C C . SER A 1 109 ? -21.118 -2.710 16.041 1.00 97.12 109 SER A C 1
ATOM 884 O O . SER A 1 109 ? -21.137 -1.683 15.359 1.00 97.12 109 SER A O 1
ATOM 886 N N . LYS A 1 110 ? -20.308 -2.845 17.094 1.00 98.19 110 LYS A N 1
ATOM 887 C CA . LYS A 1 110 ? -19.449 -1.762 17.597 1.00 98.19 110 LYS A CA 1
ATOM 888 C C . LYS A 1 110 ? -18.087 -2.239 18.077 1.00 98.19 110 LYS A C 1
ATOM 890 O O . LYS A 1 110 ? -17.948 -3.321 18.650 1.00 98.19 110 LYS A O 1
ATOM 895 N N . PHE A 1 111 ? -17.091 -1.387 17.870 1.00 98.62 111 PHE A N 1
ATOM 896 C CA . PHE A 1 111 ? -15.780 -1.487 18.496 1.00 98.62 111 PHE A CA 1
ATOM 897 C C . PHE A 1 111 ? -15.742 -0.567 19.714 1.00 98.62 111 PHE A C 1
ATOM 899 O O . PHE A 1 111 ? -16.227 0.560 19.666 1.00 98.62 111 PHE A O 1
ATOM 906 N N . ILE A 1 112 ? -15.185 -1.064 20.811 1.00 98.44 112 ILE A N 1
ATOM 907 C CA . ILE A 1 112 ? -15.128 -0.375 22.098 1.00 98.44 112 ILE A CA 1
ATOM 908 C C . ILE A 1 112 ? -13.668 -0.361 22.532 1.00 98.44 112 ILE A C 1
ATOM 910 O O . ILE A 1 112 ? -13.082 -1.424 22.766 1.00 98.44 112 ILE A O 1
ATOM 914 N N . VAL A 1 113 ? -13.076 0.828 22.616 1.00 98.06 113 VAL A N 1
ATOM 915 C CA . VAL A 1 113 ? -11.749 1.015 23.205 1.00 98.06 113 VAL A CA 1
ATOM 916 C C . VAL A 1 113 ? -11.828 0.683 24.693 1.00 98.06 113 VAL A C 1
ATOM 918 O O . VAL A 1 113 ? -12.810 0.992 25.365 1.00 98.06 113 VAL A O 1
ATOM 921 N N . ASN A 1 114 ? -10.810 -0.002 25.210 1.00 98.12 114 ASN A N 1
ATOM 922 C CA . ASN A 1 114 ? -10.763 -0.411 26.607 1.00 98.12 114 ASN A CA 1
ATOM 923 C C . ASN A 1 114 ? -10.988 0.786 27.539 1.00 98.12 114 ASN A C 1
ATOM 925 O O . ASN A 1 114 ? -10.341 1.818 27.376 1.00 98.12 114 ASN A O 1
ATOM 929 N N . SER A 1 115 ? -11.854 0.636 28.543 1.00 96.56 115 SER A N 1
ATOM 930 C CA . SER A 1 115 ? -12.210 1.723 29.459 1.00 96.56 115 SER A CA 1
ATOM 931 C C . SER A 1 115 ? -11.005 2.299 30.207 1.00 96.56 115 SER A C 1
ATOM 933 O O . SER A 1 115 ? -10.948 3.507 30.414 1.00 96.56 115 SER A O 1
ATOM 935 N N . ASN A 1 116 ? -10.020 1.468 30.566 1.00 97.25 116 ASN A N 1
ATOM 936 C CA . ASN A 1 116 ? -8.795 1.926 31.227 1.00 97.25 116 ASN A CA 1
ATOM 937 C C . ASN A 1 116 ? -7.902 2.706 30.257 1.00 97.25 116 ASN A C 1
ATOM 939 O O . ASN A 1 116 ? -7.341 3.731 30.627 1.00 97.25 116 ASN A O 1
ATOM 943 N N . LEU A 1 117 ? -7.795 2.252 29.002 1.00 97.69 117 LEU A N 1
ATOM 944 C CA . LEU A 1 117 ? -7.080 2.996 27.964 1.00 97.69 117 LEU A CA 1
ATOM 945 C C . LEU A 1 117 ? -7.760 4.344 27.702 1.00 97.69 117 LEU A C 1
ATOM 947 O O . LEU A 1 117 ? -7.098 5.373 27.766 1.00 97.69 117 LEU A O 1
ATOM 951 N N . HIS A 1 118 ? -9.075 4.339 27.471 1.00 97.06 118 HIS A N 1
ATOM 952 C CA . HIS A 1 118 ? -9.871 5.538 27.199 1.00 97.06 118 HIS A CA 1
ATOM 953 C C . HIS A 1 118 ? -9.765 6.567 28.327 1.00 97.06 118 HIS A C 1
ATOM 955 O O . HIS A 1 118 ? -9.528 7.740 28.060 1.00 97.06 118 HIS A O 1
ATOM 961 N N . ALA A 1 119 ? -9.860 6.127 29.587 1.00 96.88 119 ALA A N 1
ATOM 962 C CA . ALA A 1 119 ? -9.749 7.002 30.754 1.00 96.88 119 ALA A CA 1
ATOM 963 C C . ALA A 1 119 ? -8.348 7.622 30.927 1.00 96.88 119 ALA A C 1
ATOM 965 O O . ALA A 1 119 ? -8.222 8.716 31.475 1.00 96.88 119 ALA A O 1
ATOM 966 N N . GLU A 1 120 ? -7.290 6.941 30.473 1.00 97.69 120 GLU A N 1
ATOM 967 C CA . GLU A 1 120 ? -5.912 7.445 30.543 1.00 97.69 120 GLU A CA 1
ATOM 968 C C . GLU A 1 120 ? -5.554 8.411 29.391 1.00 97.69 120 GLU A C 1
ATOM 970 O O . GLU A 1 120 ? -4.556 9.140 29.494 1.00 97.69 120 GLU A O 1
ATOM 975 N N . LEU A 1 121 ? -6.317 8.407 28.290 1.00 97.06 121 LEU A N 1
ATOM 976 C CA . LEU A 1 121 ? -6.064 9.218 27.096 1.00 97.06 121 LEU A CA 1
ATOM 977 C C . LEU A 1 121 ? -6.685 10.614 27.221 1.00 97.06 121 LEU A C 1
ATOM 979 O O . LEU A 1 121 ? -7.893 10.791 27.351 1.00 97.06 121 LEU A O 1
ATOM 983 N N . THR A 1 122 ? -5.839 11.637 27.126 1.00 96.88 122 THR A N 1
ATOM 984 C CA . THR A 1 122 ? -6.276 13.034 27.033 1.00 96.88 122 THR A CA 1
ATOM 985 C C . THR A 1 122 ? -6.567 13.431 25.585 1.00 96.88 122 THR A C 1
ATOM 987 O O . THR A 1 122 ? -6.140 12.759 24.648 1.00 96.88 122 THR A O 1
ATOM 990 N N . LYS A 1 123 ? -7.203 14.590 25.365 1.00 95.50 123 LYS A N 1
ATOM 991 C CA . LYS A 1 123 ? -7.359 15.161 24.013 1.00 95.50 123 LYS A CA 1
ATOM 992 C C . LYS A 1 123 ? -6.025 15.242 23.249 1.00 95.50 123 LYS A C 1
ATOM 994 O O . LYS A 1 123 ? -5.961 14.861 22.087 1.00 95.50 123 LYS A O 1
ATOM 999 N N . LYS A 1 124 ? -4.952 15.660 23.930 1.00 97.44 124 LYS A N 1
ATOM 1000 C CA . LYS A 1 124 ? -3.602 15.736 23.351 1.00 97.44 124 LYS A CA 1
ATOM 1001 C C . LYS A 1 124 ? -3.045 14.355 22.990 1.00 97.44 124 LYS A C 1
ATOM 1003 O O . LYS A 1 124 ? -2.286 14.231 22.035 1.00 97.44 124 LYS A O 1
ATOM 1008 N N . ASP A 1 125 ? -3.402 13.320 23.750 1.00 97.62 125 ASP A N 1
ATOM 1009 C CA . ASP A 1 125 ? -3.019 11.949 23.414 1.00 97.62 125 ASP A CA 1
ATOM 1010 C C . ASP A 1 125 ? -3.729 11.470 22.140 1.00 97.62 125 ASP A C 1
ATOM 1012 O O . ASP A 1 125 ? -3.083 10.864 21.293 1.00 97.62 125 ASP A O 1
ATOM 1016 N N . TYR A 1 126 ? -5.015 11.791 21.957 1.00 96.44 126 TYR A N 1
ATOM 1017 C CA . TYR A 1 126 ? -5.735 11.478 20.716 1.00 96.44 126 TYR A CA 1
ATOM 1018 C C . TYR A 1 126 ? -5.133 12.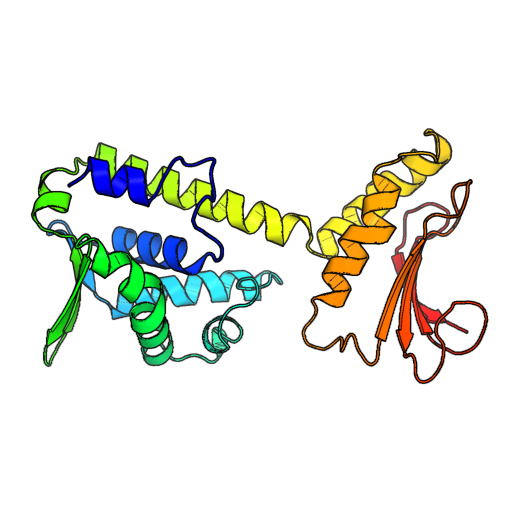175 19.495 1.00 96.44 126 TYR A C 1
ATOM 1020 O O . TYR A 1 126 ? -4.885 11.517 18.488 1.00 96.44 126 TYR A O 1
ATOM 1028 N N . GLU A 1 127 ? -4.826 13.470 19.604 1.00 97.00 127 GLU A N 1
ATOM 1029 C CA . GLU A 1 127 ? -4.138 14.231 18.548 1.00 97.00 127 GLU A CA 1
ATOM 1030 C C . GLU A 1 127 ? -2.782 13.598 18.197 1.00 97.00 127 GLU A C 1
ATOM 1032 O O . GLU A 1 127 ? -2.448 13.420 17.028 1.00 97.00 127 GLU A O 1
ATOM 1037 N N . LYS A 1 128 ? -2.022 13.175 19.213 1.00 97.56 128 LYS A N 1
ATOM 1038 C CA . LYS A 1 128 ? -0.733 12.504 19.020 1.00 97.56 128 LYS A CA 1
ATOM 1039 C C . LYS A 1 128 ? -0.876 11.112 18.395 1.00 97.56 128 LYS A C 1
ATOM 1041 O O . LYS A 1 128 ? -0.040 10.722 17.585 1.00 97.56 128 LYS A O 1
ATOM 1046 N N . ILE A 1 129 ? -1.890 10.336 18.779 1.00 97.62 129 ILE A N 1
ATOM 1047 C CA . ILE A 1 129 ? -2.172 9.029 18.169 1.00 97.62 129 ILE A CA 1
ATOM 1048 C C . ILE A 1 129 ? -2.508 9.212 16.689 1.00 97.62 129 ILE A C 1
ATOM 1050 O O . ILE A 1 129 ? -1.967 8.481 15.861 1.00 97.62 129 ILE A O 1
ATOM 1054 N N . ASP A 1 130 ? -3.343 10.198 16.358 1.00 97.25 130 ASP A N 1
ATOM 1055 C CA . ASP A 1 130 ? -3.682 10.529 14.974 1.00 97.25 130 ASP A CA 1
ATOM 1056 C C . ASP A 1 130 ? -2.433 10.894 14.155 1.00 97.25 130 ASP A C 1
ATOM 1058 O O . ASP A 1 130 ? -2.190 10.307 13.098 1.00 97.25 130 ASP A O 1
ATOM 1062 N N . GLU A 1 131 ? -1.575 11.768 14.689 1.00 96.81 131 GLU A N 1
ATOM 1063 C CA . GLU A 1 131 ? -0.296 12.136 14.073 1.00 96.81 131 GLU A CA 1
ATOM 1064 C C . GLU A 1 131 ? 0.591 10.904 13.818 1.00 96.81 131 GLU A C 1
ATOM 1066 O O . GLU A 1 131 ? 1.076 10.698 12.703 1.00 96.81 131 GLU A O 1
ATOM 1071 N N . ILE A 1 132 ? 0.756 10.034 14.823 1.00 95.50 132 ILE A N 1
ATOM 1072 C CA . ILE A 1 132 ? 1.556 8.805 14.707 1.00 95.50 132 ILE A CA 1
ATOM 1073 C C . ILE A 1 132 ? 1.000 7.882 13.617 1.00 95.50 132 ILE A C 1
ATOM 1075 O O . ILE A 1 132 ? 1.773 7.319 12.836 1.00 95.50 132 ILE A O 1
ATOM 1079 N N . LEU A 1 133 ? -0.320 7.686 13.569 1.00 97.62 133 LEU A N 1
ATOM 1080 C CA . LEU A 1 133 ? -0.957 6.813 12.584 1.00 97.62 133 LEU A CA 1
ATOM 1081 C C . LEU A 1 133 ? -0.805 7.377 11.170 1.00 97.62 133 LEU A C 1
ATOM 1083 O O . LEU A 1 133 ? -0.390 6.638 10.275 1.00 97.62 133 LEU A O 1
ATOM 1087 N N . ASN A 1 134 ? -1.062 8.672 10.979 1.00 97.06 134 ASN A N 1
ATOM 1088 C CA . ASN A 1 134 ? -0.912 9.339 9.688 1.00 97.06 134 ASN A CA 1
ATOM 1089 C C . ASN A 1 134 ? 0.533 9.274 9.180 1.00 97.06 134 ASN A C 1
ATOM 1091 O O . ASN A 1 134 ? 0.767 8.878 8.036 1.00 97.06 134 ASN A O 1
ATOM 1095 N N . GLU A 1 135 ? 1.516 9.560 10.036 1.00 93.38 135 GLU A N 1
ATOM 1096 C CA . GLU A 1 135 ? 2.931 9.480 9.667 1.00 93.38 135 GLU A CA 1
ATOM 1097 C C . GLU A 1 135 ? 3.370 8.053 9.326 1.00 93.38 135 GLU A C 1
ATOM 1099 O O . GLU A 1 135 ? 4.070 7.841 8.334 1.00 93.38 135 GLU A O 1
ATOM 1104 N N . LYS A 1 136 ? 2.894 7.041 10.060 1.00 93.50 136 LYS A N 1
ATOM 1105 C CA . LYS A 1 136 ? 3.174 5.634 9.731 1.00 93.50 136 LYS A CA 1
ATOM 1106 C C . LYS A 1 136 ? 2.529 5.205 8.422 1.00 93.50 136 LYS A C 1
ATOM 1108 O O . LYS A 1 136 ? 3.175 4.509 7.640 1.00 93.50 136 LYS A O 1
ATOM 1113 N N . ILE A 1 137 ? 1.282 5.598 8.162 1.00 95.75 137 ILE A N 1
ATOM 1114 C CA . ILE A 1 137 ? 0.596 5.312 6.893 1.00 95.75 137 ILE A CA 1
ATOM 1115 C C . ILE A 1 137 ? 1.373 5.961 5.744 1.00 95.75 137 ILE A C 1
ATOM 1117 O O . ILE A 1 137 ? 1.711 5.280 4.771 1.00 95.75 137 ILE A O 1
ATOM 1121 N N . ARG A 1 138 ? 1.747 7.238 5.890 1.00 91.88 138 ARG A N 1
ATOM 1122 C CA . ARG A 1 138 ? 2.585 7.968 4.931 1.00 91.88 138 ARG A CA 1
ATOM 1123 C C . ARG A 1 138 ? 3.918 7.262 4.705 1.00 91.88 138 ARG A C 1
ATOM 1125 O O . ARG A 1 138 ? 4.302 7.044 3.560 1.00 91.88 138 ARG A O 1
ATOM 1132 N N . LEU A 1 139 ? 4.614 6.860 5.767 1.00 83.25 139 LEU A N 1
ATOM 1133 C CA . LEU A 1 139 ? 5.896 6.161 5.689 1.00 83.25 139 LEU A CA 1
ATOM 1134 C C . LEU A 1 139 ? 5.760 4.790 5.013 1.00 83.25 139 LEU A C 1
ATOM 1136 O O . LEU A 1 139 ? 6.574 4.465 4.147 1.00 83.25 139 LEU A O 1
ATOM 1140 N N . TYR A 1 140 ? 4.736 4.010 5.369 1.00 89.62 140 TYR A N 1
ATOM 1141 C CA . TYR A 1 140 ? 4.432 2.705 4.777 1.00 89.62 140 TYR A CA 1
ATOM 1142 C C . TYR A 1 140 ? 4.245 2.828 3.271 1.00 89.62 140 TYR A C 1
ATOM 1144 O O . TYR A 1 140 ? 4.986 2.220 2.494 1.00 89.62 140 TYR A O 1
ATOM 1152 N N . TYR A 1 141 ? 3.334 3.703 2.853 1.00 88.62 141 TYR A N 1
ATOM 1153 C CA . TYR A 1 141 ? 3.062 3.897 1.440 1.00 88.62 141 TYR A CA 1
ATOM 1154 C C . TYR A 1 141 ? 4.157 4.655 0.717 1.00 88.62 141 TYR A C 1
ATOM 1156 O O . TYR A 1 141 ? 4.354 4.397 -0.455 1.00 88.62 141 TYR A O 1
ATOM 1164 N N . SER A 1 142 ? 4.985 5.460 1.382 1.00 82.50 142 SER A N 1
ATOM 1165 C CA . SER A 1 142 ? 6.176 6.013 0.734 1.00 82.50 142 SER A CA 1
ATOM 1166 C C . SER A 1 142 ? 7.143 4.922 0.265 1.00 82.50 142 SER A C 1
ATOM 1168 O O . SER A 1 142 ? 7.874 5.149 -0.683 1.00 82.50 142 SER A O 1
ATOM 1170 N N . ARG A 1 143 ? 7.161 3.728 0.875 1.00 76.44 143 ARG A N 1
ATOM 1171 C CA . ARG A 1 143 ? 8.015 2.610 0.421 1.00 76.44 143 ARG A CA 1
ATOM 1172 C C . ARG A 1 143 ? 7.417 1.863 -0.770 1.00 76.44 143 ARG A C 1
ATOM 1174 O O . ARG A 1 143 ? 8.158 1.301 -1.572 1.00 76.44 143 ARG A O 1
ATOM 1181 N N . ILE A 1 144 ? 6.092 1.852 -0.855 1.00 77.88 144 ILE A N 1
ATOM 1182 C CA . ILE A 1 144 ? 5.329 1.166 -1.900 1.00 77.88 144 ILE A CA 1
ATOM 1183 C C . ILE A 1 144 ? 5.200 2.078 -3.118 1.00 77.88 144 ILE A C 1
ATOM 1185 O O . ILE A 1 144 ? 5.569 1.701 -4.222 1.00 77.88 144 ILE A O 1
ATOM 1189 N N . ASP A 1 145 ? 4.767 3.312 -2.881 1.00 77.62 145 ASP A N 1
ATOM 1190 C CA . ASP A 1 145 ? 4.492 4.331 -3.884 1.00 77.62 145 ASP A CA 1
ATOM 1191 C C . ASP A 1 145 ? 5.788 4.935 -4.459 1.00 77.62 145 ASP A C 1
ATOM 1193 O O . ASP A 1 145 ? 5.806 5.285 -5.633 1.00 77.62 145 ASP A O 1
ATOM 1197 N N . LYS A 1 146 ? 6.910 5.016 -3.710 1.00 62.94 146 LYS A N 1
ATOM 1198 C CA . LYS A 1 146 ? 8.211 5.438 -4.298 1.00 62.94 146 LYS A CA 1
ATOM 1199 C C . LYS A 1 146 ? 8.766 4.445 -5.317 1.00 62.94 146 LYS A C 1
ATOM 1201 O O . LYS A 1 146 ? 9.698 4.785 -6.036 1.00 62.94 146 LYS A O 1
ATOM 1206 N N . ASN A 1 147 ? 8.232 3.230 -5.359 1.00 60.88 147 ASN A N 1
ATOM 1207 C CA . ASN A 1 147 ? 8.561 2.259 -6.390 1.00 60.88 147 ASN A CA 1
ATOM 1208 C C . ASN A 1 147 ? 7.433 2.119 -7.409 1.00 60.88 147 ASN A C 1
ATOM 1210 O O . ASN A 1 147 ? 7.490 1.190 -8.201 1.00 60.88 147 ASN A O 1
ATOM 1214 N N . ASP A 1 148 ? 6.430 3.006 -7.410 1.00 73.62 148 ASP A N 1
ATOM 1215 C CA . ASP A 1 148 ? 5.433 2.989 -8.470 1.00 73.62 148 ASP A CA 1
ATOM 1216 C C . ASP A 1 148 ? 6.103 3.239 -9.825 1.00 73.62 148 ASP A C 1
ATOM 1218 O O . ASP A 1 148 ? 6.989 4.088 -9.961 1.00 73.62 148 ASP A O 1
ATOM 1222 N N . LEU A 1 149 ? 5.693 2.473 -10.832 1.00 84.69 149 LEU A N 1
ATOM 1223 C CA . LEU A 1 149 ? 6.336 2.438 -12.141 1.00 84.69 149 LEU A CA 1
ATOM 1224 C C . LEU A 1 149 ? 6.348 3.818 -12.800 1.00 84.69 149 LEU A C 1
ATOM 1226 O O . LEU A 1 149 ? 7.331 4.177 -13.445 1.00 84.69 149 LEU A O 1
ATOM 1230 N N . ASN A 1 150 ? 5.290 4.608 -12.586 1.00 85.31 150 ASN A N 1
ATOM 1231 C CA . ASN A 1 150 ? 5.211 5.981 -13.071 1.00 85.31 150 ASN A CA 1
ATOM 1232 C C . ASN A 1 150 ? 6.307 6.862 -12.455 1.00 85.31 150 ASN A C 1
ATOM 1234 O O . ASN A 1 150 ? 7.035 7.525 -13.187 1.00 85.31 150 ASN A O 1
ATOM 1238 N N . PHE A 1 151 ? 6.485 6.807 -11.132 1.00 83.19 151 PHE A N 1
ATOM 1239 C CA . PHE A 1 151 ? 7.539 7.555 -10.449 1.00 83.19 151 PHE A CA 1
ATOM 1240 C C . PHE A 1 151 ? 8.929 7.107 -10.910 1.00 83.19 151 PHE A C 1
ATOM 1242 O O . PHE A 1 151 ? 9.762 7.946 -11.245 1.00 83.19 151 PHE A O 1
ATOM 1249 N N . LEU A 1 152 ? 9.169 5.793 -10.986 1.00 88.88 152 LEU A N 1
ATOM 1250 C CA . LEU A 1 152 ? 10.452 5.251 -11.433 1.00 88.88 152 LEU A CA 1
ATOM 1251 C C . LEU A 1 152 ? 10.786 5.701 -12.861 1.00 88.88 152 LEU A C 1
ATOM 1253 O O . LEU A 1 152 ? 11.906 6.138 -13.115 1.00 88.88 152 LEU A O 1
ATOM 1257 N N . PHE A 1 153 ? 9.824 5.650 -13.784 1.00 93.88 153 PHE A N 1
ATOM 1258 C CA . PHE A 1 153 ? 10.035 6.124 -15.150 1.00 93.88 153 PHE A CA 1
ATOM 1259 C C . PHE A 1 153 ? 10.132 7.649 -15.254 1.00 93.88 153 PHE A C 1
ATOM 1261 O O . PHE A 1 153 ? 10.938 8.139 -16.040 1.00 93.88 153 PHE A O 1
ATOM 1268 N N . ALA A 1 154 ? 9.409 8.410 -14.430 1.00 91.00 154 ALA A N 1
ATOM 1269 C CA . ALA A 1 154 ? 9.574 9.859 -14.345 1.00 91.00 154 ALA A CA 1
ATOM 1270 C C . ALA A 1 154 ? 10.982 10.243 -13.855 1.00 91.00 154 ALA A C 1
ATOM 1272 O O . ALA A 1 154 ? 11.597 11.155 -14.406 1.00 91.00 154 ALA A O 1
ATOM 1273 N N . THR A 1 155 ? 11.534 9.520 -12.872 1.00 88.38 155 THR A N 1
ATOM 1274 C CA . THR A 1 155 ? 12.936 9.663 -12.446 1.00 88.38 155 THR A CA 1
ATOM 1275 C C . THR A 1 155 ? 13.892 9.367 -13.599 1.00 88.38 155 THR A C 1
ATOM 1277 O O . THR A 1 155 ? 14.814 10.142 -13.836 1.00 88.38 155 THR A O 1
ATOM 1280 N N . VAL A 1 156 ? 13.659 8.288 -14.352 1.00 94.19 156 VAL A N 1
ATOM 1281 C CA . VAL A 1 156 ? 14.477 7.932 -15.521 1.00 94.19 156 VAL A CA 1
ATOM 1282 C C . VAL A 1 156 ? 14.478 9.045 -16.572 1.00 94.19 156 VAL A C 1
ATOM 1284 O O . VAL A 1 156 ? 15.557 9.484 -16.966 1.00 94.19 156 VAL A O 1
ATOM 1287 N N . LEU A 1 157 ? 13.298 9.521 -16.983 1.00 95.50 157 LEU A N 1
ATOM 1288 C CA . LEU A 1 157 ? 13.137 10.597 -17.971 1.00 95.50 157 LEU A CA 1
ATOM 1289 C C . LEU A 1 157 ? 13.843 11.884 -17.523 1.00 95.50 157 LEU A C 1
ATOM 1291 O O . LEU A 1 157 ? 14.490 12.566 -18.308 1.00 95.50 157 LEU A O 1
ATOM 1295 N N . LYS A 1 158 ? 13.763 12.203 -16.230 1.00 91.19 158 LYS A N 1
ATOM 1296 C CA . LYS A 1 158 ? 14.354 13.423 -15.677 1.00 91.19 158 LYS A CA 1
ATOM 1297 C C . LYS A 1 158 ? 15.877 13.355 -15.539 1.00 91.19 158 LYS A C 1
ATOM 1299 O O . LYS A 1 158 ? 16.551 14.369 -15.698 1.00 91.19 158 LYS A O 1
ATOM 1304 N N . GLU A 1 159 ? 16.421 12.203 -15.153 1.00 91.75 159 GLU A N 1
ATOM 1305 C CA . GLU A 1 159 ? 17.789 12.127 -14.625 1.00 91.75 159 GLU A CA 1
ATOM 1306 C C . GLU A 1 159 ? 18.767 11.372 -15.532 1.00 91.75 159 GLU A C 1
ATOM 1308 O O . GLU A 1 159 ? 19.961 11.679 -15.506 1.00 91.75 159 GLU A O 1
ATOM 1313 N N . TYR A 1 160 ? 18.307 10.412 -16.347 1.00 96.06 160 TYR A N 1
ATOM 1314 C CA . TYR A 1 160 ? 19.209 9.496 -17.056 1.00 96.06 160 TYR A CA 1
ATOM 1315 C C . TYR A 1 160 ? 20.180 10.217 -17.995 1.00 96.06 160 TYR A C 1
ATOM 1317 O O . TYR A 1 160 ? 21.382 9.948 -17.950 1.00 96.06 160 TYR A O 1
ATOM 1325 N N . TYR A 1 161 ? 19.681 11.144 -18.821 1.00 96.12 161 TYR A N 1
ATOM 1326 C CA . TYR A 1 161 ? 20.508 11.868 -19.789 1.00 96.12 161 TYR A CA 1
ATOM 1327 C C . TYR A 1 161 ? 21.640 12.640 -19.099 1.00 96.12 161 TYR A C 1
ATOM 1329 O O . TYR A 1 161 ? 22.808 12.528 -19.484 1.00 96.12 161 TYR A O 1
ATOM 1337 N N . ASN A 1 162 ? 21.319 13.351 -18.014 1.00 92.50 162 ASN A N 1
ATOM 1338 C CA . ASN A 1 162 ? 22.311 14.070 -17.221 1.00 92.50 162 ASN A CA 1
ATOM 1339 C C . ASN A 1 162 ? 23.310 13.109 -16.555 1.00 92.50 162 ASN A C 1
ATOM 1341 O O . ASN A 1 162 ? 24.516 13.340 -16.618 1.00 92.50 162 ASN A O 1
ATOM 1345 N N . CYS A 1 163 ? 22.845 12.005 -15.959 1.00 93.69 163 CYS A N 1
ATOM 1346 C CA . CYS A 1 163 ? 23.729 10.993 -15.375 1.00 93.69 163 CYS A CA 1
ATOM 1347 C C . CYS A 1 163 ? 24.716 10.430 -16.407 1.00 93.69 163 CYS A C 1
ATOM 1349 O O . CYS A 1 163 ? 25.916 10.388 -16.141 1.00 93.69 163 CYS A O 1
ATOM 1351 N N . ARG A 1 164 ? 24.234 10.056 -17.596 1.00 95.56 164 ARG A N 1
ATOM 1352 C CA . ARG A 1 164 ? 25.061 9.484 -18.666 1.00 95.56 164 ARG A CA 1
ATOM 1353 C C . ARG A 1 164 ? 26.131 10.443 -19.183 1.00 95.56 164 ARG A C 1
ATOM 1355 O O . ARG A 1 164 ? 27.222 10.001 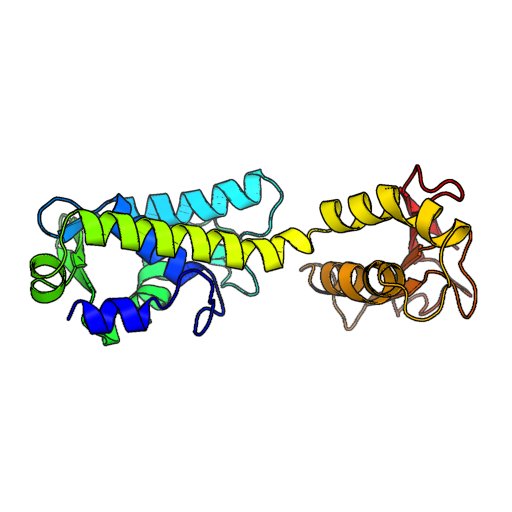-19.532 1.00 95.56 164 ARG A O 1
ATOM 1362 N N . THR A 1 165 ? 25.812 11.731 -19.262 1.00 94.94 165 THR A N 1
ATOM 1363 C CA . THR A 1 165 ? 26.691 12.751 -19.857 1.00 94.94 165 THR A CA 1
ATOM 1364 C C . THR A 1 165 ? 27.659 13.381 -18.860 1.00 94.94 165 THR A C 1
ATOM 1366 O O . THR A 1 165 ? 28.706 13.875 -19.270 1.00 94.94 165 THR A O 1
ATOM 1369 N N . THR A 1 166 ? 27.345 13.350 -17.560 1.00 92.38 166 THR A N 1
ATOM 1370 C CA . THR A 1 166 ? 28.123 14.073 -16.537 1.00 92.38 166 THR A CA 1
ATOM 1371 C C . THR A 1 166 ? 28.723 13.188 -15.445 1.00 92.38 166 THR A C 1
ATOM 1373 O O . THR A 1 166 ? 29.620 13.638 -14.733 1.00 92.38 166 THR A O 1
ATOM 1376 N N . GLN A 1 167 ? 28.264 11.941 -15.283 1.00 92.06 167 GLN A N 1
ATOM 1377 C CA . GLN A 1 167 ? 28.648 11.082 -14.158 1.00 92.06 167 GLN A CA 1
ATOM 1378 C C . GLN A 1 167 ? 29.349 9.800 -14.615 1.00 92.06 167 GLN A C 1
ATOM 1380 O O . GLN A 1 167 ? 29.107 9.265 -15.699 1.00 92.06 167 GLN A O 1
ATOM 1385 N N . ILE A 1 168 ? 30.198 9.253 -13.740 1.00 92.88 168 ILE A N 1
ATOM 1386 C CA . ILE A 1 168 ? 30.827 7.950 -13.971 1.00 92.88 168 ILE A CA 1
ATOM 1387 C C . ILE A 1 168 ? 29.784 6.822 -13.932 1.00 92.88 168 ILE A C 1
ATOM 1389 O O . ILE A 1 168 ? 28.826 6.860 -13.158 1.00 92.88 168 ILE A O 1
ATOM 1393 N N . PHE A 1 169 ? 29.993 5.798 -14.761 1.00 91.75 169 PHE A N 1
ATOM 1394 C CA . PHE A 1 169 ? 29.095 4.643 -14.858 1.00 91.75 169 PHE A CA 1
ATOM 1395 C C . PHE A 1 169 ? 29.115 3.771 -13.591 1.00 91.75 169 PHE A C 1
ATOM 1397 O O . PHE A 1 169 ? 28.076 3.315 -13.109 1.00 91.75 169 PHE A O 1
ATOM 1404 N N . ALA A 1 170 ? 30.309 3.508 -13.052 1.00 88.62 170 ALA A N 1
ATOM 1405 C CA . ALA A 1 170 ? 30.490 2.580 -11.942 1.00 88.62 170 ALA A CA 1
ATOM 1406 C C . ALA A 1 170 ? 29.807 3.087 -10.660 1.00 88.62 170 ALA A C 1
ATOM 1408 O O . ALA A 1 170 ? 30.056 4.202 -10.212 1.00 88.62 170 ALA A O 1
ATOM 1409 N N . GLY A 1 171 ? 28.957 2.248 -10.060 1.00 78.81 171 GLY A N 1
ATOM 1410 C CA . GLY A 1 171 ? 28.283 2.551 -8.792 1.00 78.81 171 GLY A CA 1
ATOM 1411 C C . GLY A 1 171 ? 27.138 3.566 -8.882 1.00 78.81 171 GLY A C 1
ATOM 1412 O O . GLY A 1 171 ? 26.594 3.944 -7.848 1.00 78.81 171 GLY A O 1
ATOM 1413 N N . ASN A 1 172 ? 26.744 3.997 -10.086 1.00 90.75 172 ASN A N 1
ATOM 1414 C CA . ASN A 1 172 ? 25.691 4.995 -10.241 1.00 90.75 172 ASN A CA 1
ATOM 1415 C C . ASN A 1 172 ? 24.306 4.467 -9.814 1.00 90.75 172 ASN A C 1
ATOM 1417 O O . ASN A 1 172 ? 23.897 3.363 -10.196 1.00 90.75 172 ASN A O 1
ATOM 1421 N N . SER A 1 173 ? 23.553 5.279 -9.065 1.00 83.25 173 SER A N 1
ATOM 1422 C CA . SER A 1 173 ? 22.213 4.942 -8.563 1.00 83.25 173 SER A CA 1
ATOM 1423 C C . SER A 1 173 ? 21.204 4.672 -9.681 1.00 83.25 173 SER A C 1
ATOM 1425 O O . SER A 1 173 ? 20.318 3.833 -9.508 1.00 83.25 173 SER A O 1
ATOM 1427 N N . MET A 1 174 ? 21.370 5.291 -10.853 1.00 90.62 174 MET A N 1
ATOM 1428 C CA . MET A 1 174 ? 20.510 5.061 -12.015 1.00 90.62 174 MET A CA 1
ATOM 1429 C C . MET A 1 174 ? 20.571 3.605 -12.500 1.00 90.62 174 MET A C 1
ATOM 1431 O O . MET A 1 174 ? 19.577 3.041 -12.960 1.00 90.62 174 MET A O 1
ATOM 1435 N N . GLY A 1 175 ? 21.714 2.940 -12.300 1.00 86.75 175 GLY A N 1
ATOM 1436 C CA . GLY A 1 175 ? 21.840 1.506 -12.539 1.00 86.75 175 GLY A CA 1
ATOM 1437 C C . GLY A 1 175 ? 20.910 0.684 -11.648 1.00 86.75 175 GLY A C 1
ATOM 1438 O O . GLY A 1 175 ? 20.306 -0.273 -12.125 1.00 86.75 175 GLY A O 1
ATOM 1439 N N . ASN A 1 176 ? 20.741 1.073 -10.382 1.00 84.06 176 ASN A N 1
ATOM 1440 C CA . ASN A 1 176 ? 19.825 0.411 -9.452 1.00 84.06 176 ASN A CA 1
ATOM 1441 C C . ASN A 1 176 ? 18.348 0.634 -9.833 1.00 84.06 176 ASN A C 1
ATOM 1443 O O . ASN A 1 176 ? 17.548 -0.293 -9.695 1.00 84.06 176 ASN A O 1
ATOM 1447 N N . VAL A 1 177 ? 17.993 1.813 -10.355 1.00 88.25 177 VAL A N 1
ATOM 1448 C CA . VAL A 1 177 ? 16.630 2.109 -10.838 1.00 88.25 177 VAL A CA 1
ATOM 1449 C C . VAL A 1 177 ? 16.225 1.130 -11.946 1.00 88.25 177 VAL A C 1
ATOM 1451 O O . VAL A 1 177 ? 15.237 0.411 -11.798 1.00 88.25 177 VAL A O 1
ATOM 1454 N N . PHE A 1 178 ? 17.034 1.015 -13.004 1.00 93.88 178 PHE A N 1
ATOM 1455 C CA . PHE A 1 178 ? 16.756 0.115 -14.131 1.00 93.88 178 PHE A CA 1
ATOM 1456 C C . PHE A 1 178 ? 16.913 -1.364 -13.784 1.00 93.88 178 PHE A C 1
ATOM 1458 O O . PHE A 1 178 ? 16.051 -2.170 -14.118 1.00 93.88 178 PHE A O 1
ATOM 1465 N N . LYS A 1 179 ? 18.034 -1.751 -13.161 1.00 91.31 179 LYS A N 1
ATOM 1466 C CA . LYS A 1 179 ? 18.401 -3.170 -12.997 1.00 91.31 179 LYS A CA 1
ATOM 1467 C C . LYS A 1 179 ? 17.645 -3.851 -11.861 1.00 91.31 179 LYS A C 1
ATOM 1469 O O . LYS A 1 179 ? 17.552 -5.078 -11.866 1.00 91.31 179 LYS A O 1
ATOM 1474 N N . ARG A 1 180 ? 17.130 -3.078 -10.898 1.00 86.00 180 ARG A N 1
ATOM 1475 C CA . ARG A 1 180 ? 16.463 -3.611 -9.710 1.00 86.00 180 ARG A CA 1
ATOM 1476 C C . ARG A 1 180 ? 15.072 -3.036 -9.500 1.00 86.00 180 ARG A C 1
ATOM 1478 O O . ARG A 1 180 ? 14.135 -3.813 -9.564 1.00 86.00 180 ARG A O 1
ATOM 1485 N N . LEU A 1 181 ? 14.912 -1.729 -9.284 1.00 84.75 181 LEU A N 1
ATOM 1486 C CA . LEU A 1 181 ? 13.621 -1.176 -8.835 1.00 84.75 181 LEU A CA 1
ATOM 1487 C C . LEU A 1 181 ? 12.494 -1.402 -9.851 1.00 84.75 181 LEU A C 1
ATOM 1489 O O . LEU A 1 181 ? 11.466 -1.978 -9.504 1.00 84.75 181 LEU A O 1
ATOM 1493 N N . ILE A 1 182 ? 12.712 -1.028 -11.116 1.00 92.56 182 ILE A N 1
ATOM 1494 C CA . ILE A 1 182 ? 11.716 -1.233 -12.180 1.00 92.56 182 ILE A CA 1
ATOM 1495 C C . ILE A 1 182 ? 11.481 -2.734 -12.408 1.00 92.56 182 ILE A C 1
ATOM 1497 O O . ILE A 1 182 ? 10.344 -3.181 -12.537 1.00 92.56 182 ILE A O 1
ATOM 1501 N N . VAL A 1 183 ? 12.552 -3.534 -12.409 1.00 94.00 183 VAL A N 1
ATOM 1502 C CA . VAL A 1 183 ? 12.478 -4.992 -12.595 1.00 94.00 183 VAL A CA 1
ATOM 1503 C C . VAL A 1 183 ? 11.672 -5.665 -11.480 1.00 94.00 183 VAL A C 1
ATOM 1505 O O . VAL A 1 183 ? 10.842 -6.522 -11.767 1.00 94.00 183 VAL A O 1
ATOM 1508 N N . GLU A 1 184 ? 11.914 -5.308 -10.218 1.00 85.06 184 GLU A N 1
ATOM 1509 C CA . GLU A 1 184 ? 11.207 -5.836 -9.047 1.00 85.06 184 GLU A CA 1
ATOM 1510 C C . GLU A 1 184 ? 9.735 -5.428 -9.066 1.00 85.06 184 GLU A C 1
ATOM 1512 O O . GLU A 1 184 ? 8.882 -6.282 -8.828 1.00 85.06 184 GLU A O 1
ATOM 1517 N N . TYR A 1 185 ? 9.430 -4.175 -9.422 1.00 85.56 185 TYR A N 1
ATOM 1518 C CA . TYR A 1 185 ? 8.048 -3.724 -9.564 1.00 85.56 185 TYR A CA 1
ATOM 1519 C C . TYR A 1 185 ? 7.304 -4.529 -10.632 1.00 85.56 185 TYR A C 1
ATOM 1521 O O . TYR A 1 185 ? 6.250 -5.094 -10.352 1.00 85.56 185 TYR A O 1
ATOM 1529 N N . LEU A 1 186 ? 7.869 -4.648 -11.840 1.00 90.06 186 LEU A N 1
ATOM 1530 C CA . LEU A 1 186 ? 7.228 -5.388 -12.928 1.00 90.06 186 LEU A CA 1
ATOM 1531 C C . LEU A 1 186 ? 7.040 -6.872 -12.576 1.00 90.06 186 LEU A C 1
ATOM 1533 O O . LEU A 1 186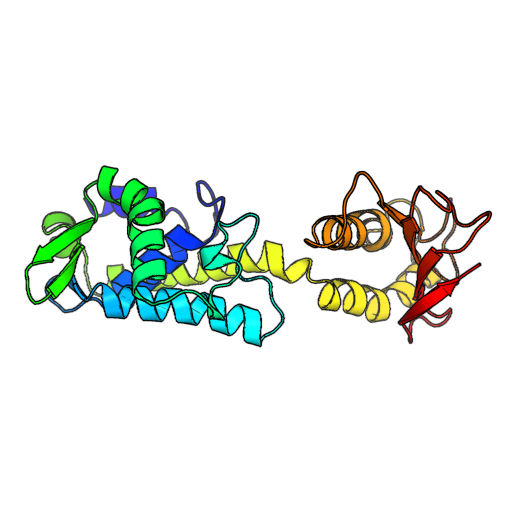 ? 5.996 -7.443 -12.875 1.00 90.06 186 LEU A O 1
ATOM 1537 N N . LYS A 1 187 ? 8.014 -7.496 -11.899 1.00 86.31 187 LYS A N 1
ATOM 1538 C CA . LYS A 1 187 ? 7.904 -8.888 -11.422 1.00 86.31 187 LYS A CA 1
ATOM 1539 C C . LYS A 1 187 ? 6.799 -9.090 -10.384 1.00 86.31 187 LYS A C 1
ATOM 1541 O O . LYS A 1 187 ? 6.321 -10.209 -10.245 1.00 86.31 187 LYS A O 1
ATOM 1546 N N . ALA A 1 188 ? 6.433 -8.050 -9.637 1.00 80.00 188 ALA A N 1
ATOM 1547 C CA . ALA A 1 188 ? 5.393 -8.117 -8.616 1.00 80.00 188 ALA A CA 1
ATOM 1548 C C . ALA A 1 188 ? 3.971 -7.943 -9.183 1.00 80.00 188 ALA A C 1
ATOM 1550 O O . ALA A 1 188 ? 3.000 -8.095 -8.440 1.00 80.00 188 ALA A O 1
ATOM 1551 N N . LEU A 1 189 ? 3.828 -7.622 -10.475 1.00 79.12 189 LEU A N 1
ATOM 1552 C CA . LEU A 1 189 ? 2.521 -7.464 -11.107 1.00 79.12 189 LEU A CA 1
ATOM 1553 C C . LEU A 1 189 ? 1.792 -8.817 -11.187 1.00 79.12 189 LEU A C 1
ATOM 1555 O O . LEU A 1 189 ? 2.390 -9.813 -11.594 1.00 79.12 189 LEU A O 1
ATOM 1559 N N . PRO A 1 190 ? 0.486 -8.875 -10.861 1.00 73.62 190 PRO A N 1
ATOM 1560 C CA . PRO A 1 190 ? -0.238 -10.137 -10.672 1.00 73.62 190 PRO A CA 1
ATOM 1561 C C . PRO A 1 190 ? -0.377 -10.985 -11.945 1.00 73.62 190 PRO A C 1
ATOM 1563 O O . PRO A 1 190 ? -0.672 -12.172 -11.861 1.00 73.62 190 PRO A O 1
ATOM 1566 N N . PHE A 1 191 ? -0.179 -10.386 -13.120 1.00 83.88 191 PHE A N 1
ATOM 1567 C CA . PHE A 1 191 ? -0.240 -11.057 -14.420 1.00 83.88 191 PHE A CA 1
ATOM 1568 C C . PHE A 1 191 ? 1.133 -11.513 -14.945 1.00 83.88 191 PHE A C 1
ATOM 1570 O O . PHE A 1 191 ? 1.207 -12.120 -16.014 1.00 83.88 191 PHE A O 1
ATOM 1577 N N . ILE A 1 192 ? 2.224 -11.232 -14.225 1.00 87.88 192 ILE A N 1
ATOM 1578 C CA . ILE A 1 192 ? 3.572 -11.682 -14.580 1.00 87.88 192 ILE A CA 1
ATOM 1579 C C . ILE A 1 192 ? 3.882 -12.969 -13.811 1.00 87.88 192 ILE A C 1
ATOM 1581 O O . ILE A 1 192 ? 4.233 -12.941 -12.635 1.00 87.88 192 ILE A O 1
ATOM 1585 N N . ASP A 1 193 ? 3.788 -14.115 -14.488 1.00 89.38 193 ASP A N 1
ATOM 1586 C CA . ASP A 1 193 ? 4.246 -15.391 -13.931 1.00 89.38 193 ASP A CA 1
ATOM 1587 C C . ASP A 1 193 ? 5.784 -15.491 -14.033 1.00 89.38 193 ASP A C 1
ATOM 1589 O O . ASP A 1 193 ? 6.317 -15.540 -15.149 1.00 89.38 193 ASP A O 1
ATOM 1593 N N . PRO A 1 194 ? 6.530 -15.564 -12.912 1.00 86.69 194 PRO A N 1
ATOM 1594 C CA . PRO A 1 194 ? 7.991 -15.668 -12.927 1.00 86.69 194 PRO A CA 1
ATOM 1595 C C . PRO A 1 194 ? 8.509 -16.981 -13.535 1.00 86.69 194 PRO A C 1
ATOM 1597 O O . PRO A 1 194 ? 9.690 -17.076 -13.890 1.00 86.69 194 PRO A O 1
ATOM 1600 N N . ASN A 1 195 ? 7.662 -18.005 -13.677 1.00 93.19 195 ASN A N 1
ATOM 1601 C CA . ASN A 1 195 ? 8.007 -19.237 -14.380 1.00 93.19 195 ASN A CA 1
ATOM 1602 C C . ASN A 1 195 ? 7.970 -19.054 -15.897 1.00 93.19 195 ASN A C 1
ATOM 1604 O O . ASN A 1 195 ? 8.787 -19.675 -16.573 1.00 93.19 195 ASN A O 1
ATOM 1608 N N . ILE A 1 196 ? 7.125 -18.156 -16.410 1.00 96.81 196 ILE A N 1
ATOM 1609 C CA . ILE A 1 196 ? 6.960 -17.883 -17.845 1.00 96.81 196 ILE A CA 1
ATOM 1610 C C . ILE A 1 196 ? 7.831 -16.708 -18.294 1.00 96.81 196 ILE A C 1
ATOM 1612 O O . ILE A 1 196 ? 8.450 -16.786 -19.350 1.00 96.81 196 ILE A O 1
ATOM 1616 N N . TYR A 1 197 ? 7.936 -15.648 -17.492 1.00 97.31 197 TYR A N 1
ATOM 1617 C CA . TYR A 1 197 ? 8.598 -14.408 -17.895 1.00 97.31 197 TYR A CA 1
ATOM 1618 C C . TYR A 1 197 ? 9.943 -14.182 -17.197 1.00 97.31 197 TYR A C 1
ATOM 1620 O O . TYR A 1 197 ? 10.146 -14.534 -16.034 1.00 97.31 197 TYR A O 1
ATOM 1628 N N . ILE A 1 198 ? 10.877 -13.550 -17.910 1.00 96.19 198 ILE A N 1
ATOM 1629 C CA . ILE A 1 198 ? 12.126 -13.007 -17.367 1.00 96.19 198 ILE A CA 1
ATOM 1630 C C . ILE A 1 198 ? 12.145 -11.513 -17.640 1.00 96.19 198 ILE A C 1
ATOM 1632 O O . ILE A 1 198 ? 12.005 -11.086 -18.780 1.00 96.19 198 ILE A O 1
ATOM 1636 N N . ILE A 1 199 ? 12.396 -10.720 -16.604 1.00 97.56 199 ILE A N 1
ATOM 1637 C CA . ILE A 1 199 ? 12.518 -9.267 -16.730 1.00 97.56 199 ILE A CA 1
ATOM 1638 C C . ILE A 1 199 ? 13.961 -8.865 -16.451 1.00 97.56 199 ILE A C 1
ATOM 1640 O O . ILE A 1 199 ? 14.532 -9.271 -15.431 1.00 97.56 199 ILE A O 1
ATOM 1644 N N . LYS A 1 200 ? 14.555 -8.089 -17.362 1.00 97.31 200 LYS A N 1
ATOM 1645 C CA . LYS A 1 200 ? 15.925 -7.567 -17.250 1.00 97.31 200 LYS A CA 1
ATOM 1646 C C . LYS A 1 200 ? 15.932 -6.076 -17.563 1.00 97.31 200 LYS A C 1
ATOM 1648 O O . LYS A 1 200 ? 15.293 -5.655 -18.519 1.00 97.31 200 LYS A O 1
ATOM 1653 N N . GLY A 1 201 ? 16.696 -5.303 -16.800 1.00 96.81 201 GLY A N 1
ATOM 1654 C CA . GLY A 1 201 ? 17.003 -3.907 -17.106 1.00 96.81 201 GLY A CA 1
ATOM 1655 C C . GLY A 1 201 ? 18.482 -3.726 -17.425 1.00 96.81 201 GLY A C 1
ATOM 1656 O O . GLY A 1 201 ? 19.328 -4.428 -16.867 1.00 96.81 201 GLY A O 1
ATOM 1657 N N . SER A 1 202 ? 18.810 -2.786 -18.306 1.00 95.69 202 SER A N 1
ATOM 1658 C CA . SER A 1 202 ? 20.187 -2.440 -18.646 1.00 95.69 202 SER A CA 1
ATOM 1659 C C . SER A 1 202 ? 20.330 -0.949 -18.910 1.00 95.69 202 SER A C 1
ATOM 1661 O O . SER A 1 202 ? 19.509 -0.336 -19.581 1.00 95.69 202 SER A O 1
ATOM 1663 N N . ILE A 1 203 ? 21.435 -0.398 -18.417 1.00 96.50 203 ILE A N 1
ATOM 1664 C CA . ILE A 1 203 ? 21.922 0.950 -18.740 1.00 96.50 203 ILE A CA 1
ATOM 1665 C C . ILE A 1 203 ? 23.273 0.879 -19.463 1.00 96.50 203 ILE A C 1
ATOM 1667 O O . ILE A 1 203 ? 24.044 1.829 -19.434 1.00 96.50 203 ILE A O 1
ATOM 1671 N N . GLY A 1 204 ? 23.594 -0.286 -20.036 1.00 94.19 204 GLY A N 1
ATOM 1672 C CA . GLY A 1 204 ? 24.913 -0.623 -20.568 1.00 94.19 204 GLY A CA 1
ATOM 1673 C C . GLY A 1 204 ? 25.751 -1.505 -19.631 1.00 94.19 204 GLY A C 1
ATOM 1674 O O . GLY A 1 204 ? 25.360 -1.820 -18.496 1.00 94.19 204 GLY A O 1
ATOM 1675 N N . GLN A 1 205 ? 26.895 -1.959 -20.149 1.00 91.56 205 GLN A N 1
ATOM 1676 C CA . GLN A 1 205 ? 27.853 -2.844 -19.479 1.00 91.56 205 GLN A CA 1
ATOM 1677 C C . GLN A 1 205 ? 29.244 -2.204 -19.534 1.00 91.56 205 GLN A C 1
ATOM 1679 O O . GLN A 1 205 ? 29.862 -2.144 -20.591 1.00 91.56 205 GLN A O 1
ATOM 1684 N N . GLY A 1 206 ? 29.714 -1.666 -18.409 1.00 89.50 206 GLY A N 1
ATOM 1685 C CA . GLY A 1 206 ? 30.996 -0.951 -18.318 1.00 89.50 206 GLY A CA 1
ATOM 1686 C C . GLY A 1 206 ? 30.940 0.504 -18.794 1.00 89.50 206 GLY A C 1
ATOM 1687 O O . GLY A 1 206 ? 31.607 1.346 -18.206 1.00 89.50 206 GLY A O 1
ATOM 1688 N N . ASN A 1 207 ? 30.083 0.810 -19.769 1.00 94.56 207 ASN A N 1
ATOM 1689 C CA . ASN A 1 207 ? 29.780 2.161 -20.243 1.00 94.56 207 ASN A CA 1
ATOM 1690 C C . ASN A 1 207 ? 28.268 2.400 -20.272 1.00 94.56 207 ASN A C 1
ATOM 1692 O O . ASN A 1 207 ? 27.488 1.447 -20.357 1.00 94.56 207 ASN A O 1
ATOM 1696 N N . TRP A 1 208 ? 27.865 3.671 -20.228 1.00 96.38 208 TRP A N 1
ATOM 1697 C CA . TRP A 1 208 ? 26.468 4.072 -20.361 1.00 96.38 208 TRP A CA 1
ATOM 1698 C C . TRP A 1 208 ? 25.919 3.747 -21.755 1.00 96.38 208 TRP A C 1
ATOM 1700 O O . TRP A 1 208 ? 26.549 4.053 -22.765 1.00 96.38 208 TRP A O 1
ATOM 1710 N N . ALA A 1 209 ? 24.720 3.175 -21.818 1.00 96.69 209 ALA A N 1
ATOM 1711 C CA . ALA A 1 209 ? 23.988 3.000 -23.066 1.00 96.69 209 ALA A CA 1
ATOM 1712 C C . ALA A 1 209 ? 23.358 4.327 -23.505 1.00 96.69 209 ALA A C 1
ATOM 1714 O O . ALA A 1 209 ? 22.769 5.026 -22.680 1.00 96.69 209 ALA A O 1
ATOM 1715 N N . ASN A 1 210 ? 23.408 4.651 -24.798 1.00 97.19 210 ASN A N 1
ATOM 1716 C CA . ASN A 1 210 ? 22.654 5.795 -25.323 1.00 97.19 210 ASN A CA 1
ATOM 1717 C C . ASN A 1 210 ? 21.145 5.574 -25.160 1.00 97.19 210 ASN A C 1
ATOM 1719 O O . ASN A 1 210 ? 20.438 6.496 -24.783 1.00 97.19 210 ASN A O 1
ATOM 1723 N N . VAL A 1 211 ? 20.696 4.329 -25.342 1.00 97.00 211 VAL A N 1
ATOM 1724 C CA . VAL A 1 211 ? 19.301 3.894 -25.207 1.00 97.00 211 VAL A CA 1
ATOM 1725 C C . VAL A 1 211 ? 19.239 2.808 -24.121 1.00 97.00 211 VAL A C 1
ATOM 1727 O O . VAL A 1 211 ? 19.460 1.627 -24.416 1.00 97.00 211 VAL A O 1
ATOM 1730 N N . PRO A 1 212 ? 19.051 3.164 -22.835 1.00 97.75 212 PRO A N 1
ATOM 1731 C CA . PRO A 1 212 ? 18.842 2.183 -21.775 1.00 97.75 212 PRO A CA 1
ATOM 1732 C C . PRO A 1 212 ? 17.449 1.554 -21.893 1.00 97.75 212 PRO A C 1
ATOM 1734 O O . PRO A 1 212 ? 16.532 2.124 -22.493 1.00 97.75 212 PRO A O 1
ATOM 1737 N N . TRP A 1 213 ? 17.275 0.376 -21.297 1.00 97.38 213 TRP A N 1
ATOM 1738 C CA . TRP A 1 213 ? 16.066 -0.413 -21.506 1.00 97.38 213 TRP A CA 1
ATOM 1739 C C . TRP A 1 213 ? 15.664 -1.288 -20.325 1.00 97.38 213 TRP A C 1
ATOM 1741 O O . TRP A 1 213 ? 16.494 -1.687 -19.504 1.00 97.38 213 TRP A O 1
ATOM 1751 N N . VAL A 1 214 ? 14.379 -1.650 -20.287 1.00 98.06 214 VAL A N 1
ATOM 1752 C CA . VAL A 1 214 ? 13.837 -2.736 -19.456 1.00 98.06 214 VAL A CA 1
ATOM 1753 C C . VAL A 1 214 ? 12.998 -3.659 -20.333 1.00 98.06 214 VAL A C 1
ATOM 1755 O O . VAL A 1 214 ? 11.989 -3.240 -20.886 1.00 98.06 214 VAL A O 1
ATOM 1758 N N . SER A 1 215 ? 13.418 -4.915 -20.462 1.00 97.88 215 SER A N 1
ATOM 1759 C CA . SER A 1 215 ? 12.792 -5.914 -21.333 1.00 97.88 215 SER A CA 1
ATOM 1760 C C . SER A 1 215 ? 12.070 -6.986 -20.526 1.00 97.88 215 SER A C 1
ATOM 1762 O O . SER A 1 215 ? 12.566 -7.422 -19.482 1.00 97.88 215 SER A O 1
ATOM 1764 N N . ILE A 1 216 ? 10.936 -7.440 -21.054 1.00 97.69 216 ILE A N 1
ATOM 1765 C CA . ILE A 1 216 ? 10.110 -8.540 -20.558 1.00 97.69 216 ILE A CA 1
ATOM 1766 C C . ILE A 1 216 ? 10.139 -9.638 -21.626 1.00 97.69 216 ILE A C 1
ATOM 1768 O O . ILE A 1 216 ? 9.564 -9.496 -22.705 1.00 97.69 216 ILE A O 1
ATOM 1772 N N . TYR A 1 217 ? 10.831 -10.729 -21.317 1.00 97.56 217 TYR A N 1
ATOM 1773 C CA . TYR A 1 217 ? 10.995 -11.880 -22.198 1.00 97.56 217 TYR A CA 1
ATOM 1774 C C . TYR A 1 217 ? 10.046 -12.997 -21.784 1.00 97.56 217 TYR A C 1
ATOM 1776 O O . TYR A 1 217 ? 10.029 -13.385 -20.615 1.00 97.56 217 TYR A O 1
ATOM 1784 N N . ASP A 1 218 ? 9.300 -13.548 -22.734 1.00 96.81 218 ASP A N 1
ATOM 1785 C CA . ASP A 1 218 ? 8.615 -14.827 -22.559 1.00 96.81 218 ASP A CA 1
ATOM 1786 C C . ASP A 1 218 ? 9.613 -15.961 -22.818 1.00 96.81 218 ASP A C 1
ATOM 1788 O O . ASP A 1 218 ? 10.081 -16.122 -23.946 1.00 96.81 218 ASP A O 1
ATOM 1792 N N . LYS A 1 219 ? 9.918 -16.769 -21.794 1.00 95.94 219 LYS A N 1
ATOM 1793 C CA . LYS A 1 219 ? 10.909 -17.860 -21.866 1.00 95.94 219 LYS A CA 1
ATOM 1794 C C . LYS A 1 219 ? 10.598 -18.900 -22.938 1.00 95.94 219 LYS A C 1
ATOM 1796 O O . LYS A 1 219 ? 11.493 -19.647 -23.317 1.00 95.94 219 LYS A O 1
ATOM 1801 N N . ARG A 1 220 ? 9.344 -18.984 -23.391 1.00 95.50 220 ARG A N 1
ATOM 1802 C CA . ARG A 1 220 ? 8.919 -19.893 -24.463 1.00 95.50 220 ARG A CA 1
ATOM 1803 C C . ARG A 1 220 ? 9.364 -19.406 -25.842 1.00 95.50 220 ARG A C 1
ATOM 1805 O O . ARG A 1 220 ? 9.406 -20.207 -26.766 1.00 95.50 220 ARG A O 1
ATOM 1812 N N . ILE A 1 221 ? 9.667 -18.112 -25.970 1.00 95.44 221 ILE A N 1
ATOM 1813 C CA . ILE A 1 221 ? 10.097 -17.458 -27.211 1.00 95.44 221 ILE A CA 1
ATOM 1814 C C . ILE A 1 221 ? 11.590 -17.136 -27.143 1.00 95.44 221 ILE A C 1
ATOM 1816 O O . ILE A 1 221 ? 12.343 -17.527 -28.026 1.00 95.44 221 ILE A O 1
ATOM 1820 N N . THR A 1 222 ? 12.025 -16.419 -26.104 1.00 95.56 222 THR A N 1
ATOM 1821 C CA . THR A 1 222 ? 13.419 -15.998 -25.936 1.00 95.56 222 THR A CA 1
ATOM 1822 C C . THR A 1 222 ? 13.734 -15.683 -24.474 1.00 95.56 222 THR A C 1
ATOM 1824 O O . THR A 1 222 ? 12.856 -15.501 -23.634 1.00 95.56 222 THR A O 1
ATOM 1827 N N . THR A 1 223 ? 15.018 -15.601 -24.137 1.00 93.81 223 THR A N 1
ATOM 1828 C CA . THR A 1 223 ? 15.490 -15.184 -22.806 1.00 93.81 223 THR A CA 1
ATOM 1829 C C . THR A 1 223 ? 16.451 -13.991 -22.859 1.00 93.81 223 THR A C 1
ATOM 1831 O O . THR A 1 223 ? 17.004 -13.579 -21.825 1.00 93.81 223 THR A O 1
ATOM 1834 N N . SER A 1 224 ? 16.675 -13.426 -24.050 1.00 91.69 224 SER A N 1
ATOM 1835 C CA . SER A 1 224 ? 17.619 -12.333 -24.289 1.00 91.69 224 SER A CA 1
ATOM 1836 C C . SER A 1 224 ? 17.204 -11.466 -25.481 1.00 91.69 224 SER A C 1
ATOM 1838 O O . SER A 1 224 ? 16.370 -11.866 -26.278 1.00 91.69 224 SER A O 1
ATOM 1840 N N . ALA A 1 225 ? 17.826 -10.297 -25.619 1.00 87.56 225 ALA A N 1
ATOM 1841 C CA . ALA A 1 225 ? 17.622 -9.395 -26.755 1.00 87.56 225 ALA A CA 1
ATOM 1842 C C . ALA A 1 225 ? 18.351 -9.835 -28.044 1.00 87.56 225 ALA A C 1
ATOM 1844 O O . ALA A 1 225 ? 18.460 -9.044 -28.970 1.00 87.56 225 ALA A O 1
ATOM 1845 N N . ILE A 1 226 ? 18.943 -11.036 -28.078 1.00 86.12 226 ILE A N 1
ATOM 1846 C CA . ILE A 1 226 ? 19.763 -11.502 -29.211 1.00 86.12 226 ILE A CA 1
ATOM 1847 C C . ILE A 1 226 ? 18.892 -12.112 -30.316 1.00 86.12 226 ILE A C 1
ATOM 1849 O O . ILE A 1 226 ? 19.249 -12.034 -31.487 1.00 86.12 226 ILE A O 1
ATOM 1853 N N . GLU A 1 227 ? 17.771 -12.731 -29.946 1.00 86.62 227 GLU A N 1
ATOM 1854 C CA . GLU A 1 227 ? 16.876 -13.416 -30.876 1.00 86.62 227 GLU A CA 1
ATOM 1855 C C . GLU A 1 227 ? 15.439 -13.443 -30.349 1.00 86.62 227 GLU A C 1
ATOM 1857 O O . GLU A 1 227 ? 15.207 -13.391 -29.137 1.00 86.62 227 GLU A O 1
ATOM 1862 N N . GLY A 1 228 ? 14.484 -13.603 -31.265 1.00 89.81 228 GLY A N 1
ATOM 1863 C CA . GLY A 1 228 ? 13.066 -13.742 -30.954 1.00 89.81 228 GLY A CA 1
ATOM 1864 C C . GLY A 1 228 ? 12.367 -12.407 -30.710 1.00 89.81 228 GLY A C 1
ATOM 1865 O O . GLY A 1 228 ? 12.931 -11.341 -30.898 1.00 89.81 228 GLY A O 1
ATOM 1866 N N . VAL A 1 229 ? 11.106 -12.476 -30.292 1.00 94.06 229 VAL A N 1
ATOM 1867 C CA . VAL A 1 229 ? 10.252 -11.297 -30.104 1.00 94.06 229 VAL A CA 1
ATOM 1868 C C . VAL A 1 229 ? 10.007 -11.066 -28.616 1.00 94.06 229 VAL A C 1
ATOM 1870 O O . VAL A 1 229 ? 9.734 -12.014 -27.875 1.00 94.06 229 VAL A O 1
ATOM 1873 N N . TYR A 1 230 ? 10.094 -9.816 -28.161 1.00 96.25 230 TYR A N 1
ATOM 1874 C CA . TYR A 1 230 ? 9.953 -9.468 -26.746 1.00 96.25 230 TYR A CA 1
ATOM 1875 C C . TYR A 1 230 ? 9.393 -8.057 -26.532 1.00 96.25 230 TYR A C 1
ATOM 1877 O O . TYR A 1 230 ? 9.465 -7.197 -27.404 1.00 96.25 230 TYR A O 1
ATOM 1885 N N . ILE A 1 231 ? 8.821 -7.812 -25.351 1.00 97.19 231 ILE A N 1
ATOM 1886 C CA . ILE A 1 231 ? 8.311 -6.489 -24.964 1.00 97.19 231 ILE A CA 1
ATOM 1887 C C . ILE A 1 231 ? 9.448 -5.707 -24.311 1.00 97.19 231 ILE A C 1
ATOM 1889 O O . ILE A 1 231 ? 10.166 -6.246 -23.464 1.00 97.19 231 ILE A O 1
ATOM 1893 N N . VAL A 1 232 ? 9.613 -4.433 -24.660 1.00 97.50 232 VAL A N 1
ATOM 1894 C CA . VAL A 1 232 ? 10.679 -3.597 -24.099 1.00 97.50 232 VAL A CA 1
ATOM 1895 C C . VAL A 1 232 ? 10.244 -2.150 -23.899 1.00 97.50 232 VAL A C 1
ATOM 1897 O O . VAL A 1 232 ? 9.596 -1.544 -24.753 1.00 97.50 232 VAL A O 1
ATOM 1900 N N . TYR A 1 233 ? 10.647 -1.602 -22.755 1.00 98.00 233 TYR A N 1
ATOM 1901 C CA . TYR 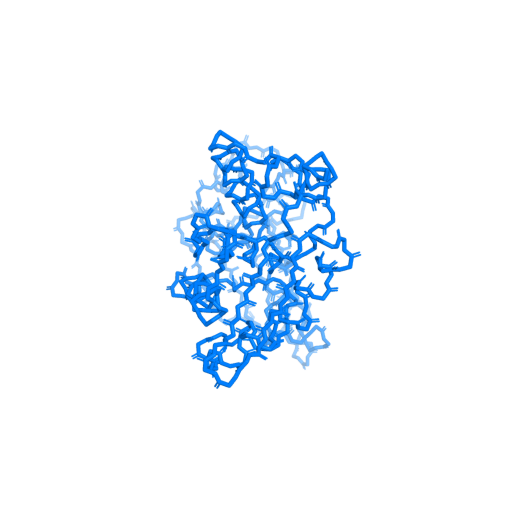A 1 233 ? 10.705 -0.170 -22.513 1.00 98.00 233 TYR A CA 1
ATOM 1902 C C . TYR A 1 233 ? 12.061 0.368 -22.976 1.00 98.00 233 TYR A C 1
ATOM 1904 O O . TYR A 1 233 ? 13.091 -0.109 -22.492 1.00 98.00 233 TYR A O 1
ATOM 1912 N N . LEU A 1 234 ? 12.066 1.350 -23.878 1.00 97.69 234 LEU A N 1
ATOM 1913 C CA . LEU A 1 234 ? 13.266 2.000 -24.421 1.00 97.69 234 LEU A CA 1
ATOM 1914 C C . LEU A 1 234 ? 13.216 3.494 -24.120 1.00 97.69 234 LEU A C 1
ATOM 1916 O O . LEU A 1 234 ? 12.264 4.164 -24.513 1.00 97.69 234 LEU A O 1
ATOM 1920 N N . LEU A 1 235 ? 14.235 4.022 -23.448 1.00 98.19 235 LEU A N 1
ATOM 1921 C CA . LEU A 1 235 ? 14.383 5.468 -23.291 1.00 98.19 235 LEU A CA 1
ATOM 1922 C C . LEU A 1 235 ? 15.092 6.037 -24.526 1.00 98.19 235 LEU A C 1
ATOM 1924 O O . LEU A 1 235 ? 16.132 5.507 -24.918 1.00 98.19 235 LEU A O 1
ATOM 1928 N N . SER A 1 236 ? 14.555 7.103 -25.119 1.00 97.94 236 SER A N 1
ATOM 1929 C CA . SER A 1 236 ? 15.190 7.822 -26.227 1.00 97.94 236 SER A CA 1
ATOM 1930 C C . SER A 1 236 ? 16.599 8.298 -25.867 1.00 97.94 236 SER A C 1
ATOM 1932 O O . SER A 1 236 ? 16.945 8.474 -24.699 1.00 97.94 236 SER A O 1
ATOM 1934 N N . GLU A 1 237 ? 17.432 8.509 -26.884 1.00 97.06 237 GLU A N 1
ATOM 1935 C CA . GLU A 1 237 ? 18.838 8.885 -26.694 1.00 97.06 237 GLU A CA 1
ATOM 1936 C C . GLU A 1 237 ? 19.026 10.208 -25.927 1.00 97.06 237 GLU A C 1
ATOM 1938 O O . GLU A 1 237 ? 19.976 10.348 -25.144 1.00 97.06 237 GLU A O 1
ATOM 1943 N N . ASP A 1 238 ? 18.102 11.148 -26.123 1.00 95.69 238 ASP A N 1
ATOM 1944 C CA . ASP A 1 238 ? 18.010 12.436 -25.424 1.00 95.69 238 ASP A CA 1
ATOM 1945 C C . ASP A 1 238 ? 17.368 12.337 -24.025 1.00 95.69 238 ASP A C 1
ATOM 1947 O O . ASP A 1 238 ? 17.456 13.276 -23.240 1.00 95.69 238 ASP A O 1
ATOM 1951 N N . GLY A 1 239 ? 16.786 11.188 -23.668 1.00 94.56 239 GLY A N 1
ATOM 1952 C CA . GLY A 1 239 ? 16.119 10.964 -22.388 1.00 94.56 239 GLY A CA 1
ATOM 1953 C C . GLY A 1 239 ? 14.702 11.532 -22.275 1.00 94.56 239 GLY A C 1
ATOM 1954 O O . GLY A 1 239 ? 14.122 11.432 -21.198 1.00 94.56 239 GLY A O 1
ATOM 1955 N N . GLU A 1 240 ? 14.129 12.102 -23.338 1.00 95.81 240 GLU A N 1
ATOM 1956 C CA . GLU A 1 240 ? 12.841 12.813 -23.275 1.00 95.81 240 GLU A CA 1
ATOM 1957 C C . GLU A 1 240 ? 11.608 11.909 -23.428 1.00 95.81 240 GLU A C 1
ATOM 1959 O O . GLU A 1 240 ? 10.519 12.257 -22.967 1.00 95.81 240 GLU A O 1
ATOM 1964 N N . ILE A 1 241 ? 11.753 10.745 -24.069 1.00 97.31 241 ILE A N 1
ATOM 1965 C CA . ILE A 1 241 ? 10.637 9.864 -24.430 1.00 97.31 241 ILE A CA 1
ATOM 1966 C C . ILE A 1 241 ? 10.929 8.435 -23.979 1.00 97.31 241 ILE A C 1
ATOM 1968 O O . ILE A 1 241 ? 11.988 7.876 -24.254 1.00 97.31 241 ILE A O 1
ATOM 1972 N N . LEU A 1 242 ? 9.949 7.805 -23.330 1.00 97.31 242 LEU A N 1
ATOM 1973 C CA . LEU A 1 242 ? 9.978 6.380 -23.017 1.00 97.31 242 LEU A CA 1
ATOM 1974 C C . LEU A 1 242 ? 9.001 5.632 -23.929 1.00 97.31 242 LEU A C 1
ATOM 1976 O O . LEU A 1 242 ? 7.786 5.799 -23.825 1.00 97.31 242 LEU A O 1
ATOM 1980 N N . TYR A 1 243 ? 9.531 4.780 -24.799 1.00 97.56 243 TYR A N 1
ATOM 1981 C CA . TYR A 1 243 ? 8.750 3.922 -25.685 1.00 97.56 243 TYR A CA 1
ATOM 1982 C C . TYR A 1 243 ? 8.416 2.604 -24.998 1.00 97.56 243 TYR A C 1
ATOM 1984 O O . TYR A 1 243 ? 9.277 2.023 -24.345 1.00 97.56 243 TYR A O 1
ATOM 1992 N N . LEU A 1 244 ? 7.201 2.095 -25.208 1.00 97.00 244 LEU A N 1
ATOM 1993 C CA . LEU A 1 244 ? 6.840 0.701 -24.959 1.00 97.00 244 LEU A CA 1
ATOM 1994 C C . LEU A 1 244 ? 6.573 0.042 -26.308 1.00 97.00 244 LEU A C 1
ATOM 1996 O O . LEU A 1 244 ? 5.651 0.441 -27.017 1.00 97.00 244 LEU A O 1
ATOM 2000 N N . THR A 1 245 ? 7.388 -0.944 -26.666 1.00 96.06 245 THR A N 1
ATOM 2001 C CA . THR A 1 245 ? 7.330 -1.573 -27.986 1.00 96.06 245 THR A CA 1
ATOM 2002 C C . THR A 1 245 ? 7.470 -3.090 -27.906 1.00 96.06 245 THR A C 1
ATOM 2004 O O . THR A 1 245 ? 7.982 -3.640 -26.928 1.00 96.06 245 THR A O 1
ATOM 2007 N N . LEU A 1 246 ? 7.007 -3.755 -28.962 1.00 95.38 246 LEU A N 1
ATOM 2008 C CA . LEU A 1 246 ? 7.346 -5.132 -29.278 1.00 95.38 246 LEU A CA 1
ATOM 2009 C C . LEU A 1 246 ? 8.571 -5.099 -30.203 1.00 95.38 246 LEU A C 1
ATOM 2011 O O . LEU A 1 246 ? 8.505 -4.510 -31.279 1.00 95.38 246 LEU A O 1
ATOM 2015 N N . ASN A 1 247 ? 9.683 -5.685 -29.771 1.00 92.12 247 ASN A N 1
ATOM 2016 C CA . ASN A 1 247 ? 10.951 -5.665 -30.496 1.00 92.12 247 ASN A CA 1
ATOM 2017 C C . ASN A 1 247 ? 11.352 -7.070 -30.963 1.00 92.12 247 ASN A C 1
ATOM 2019 O O . ASN A 1 247 ? 10.841 -8.059 -30.429 1.00 92.12 247 ASN A O 1
ATOM 2023 N N . GLN A 1 248 ? 12.252 -7.131 -31.946 1.00 83.19 248 GLN A N 1
ATOM 2024 C CA . GLN A 1 248 ? 12.768 -8.356 -32.563 1.00 83.19 248 GLN A CA 1
ATOM 2025 C C . GLN A 1 248 ? 14.281 -8.282 -32.777 1.00 83.19 248 GLN A C 1
ATOM 2027 O O . GLN A 1 248 ? 14.774 -7.147 -32.988 1.00 83.19 248 GLN A O 1
#

Radius of gyration: 23.27 Å; chains: 1; bounding box: 60×36×64 Å